Protein AF-A0A7C3T8P0-F1 (afdb_monomer_lite)

Structure (mmCIF, N/CA/C/O backbone):
data_AF-A0A7C3T8P0-F1
#
_entry.id   AF-A0A7C3T8P0-F1
#
loop_
_atom_site.group_PDB
_atom_site.id
_atom_site.type_symbol
_atom_site.label_atom_id
_atom_site.label_alt_id
_atom_site.label_comp_id
_atom_site.label_asym_id
_atom_site.label_entity_id
_atom_site.label_seq_id
_atom_site.pdbx_PDB_ins_code
_atom_site.Cartn_x
_atom_site.Cartn_y
_atom_site.Cartn_z
_atom_site.occupancy
_atom_site.B_iso_or_equiv
_atom_site.auth_seq_id
_atom_site.auth_comp_id
_atom_site.auth_asym_id
_atom_site.auth_atom_id
_atom_site.pdbx_PDB_model_num
ATOM 1 N N . MET A 1 1 ? -43.878 28.286 -68.325 1.00 42.91 1 MET A N 1
ATOM 2 C CA . MET A 1 1 ? -43.376 27.877 -69.653 1.00 42.91 1 MET A CA 1
ATOM 3 C C . MET A 1 1 ? -42.349 26.765 -69.465 1.00 42.91 1 MET A C 1
ATOM 5 O O . MET A 1 1 ? -41.323 27.016 -68.855 1.00 42.91 1 MET A O 1
ATOM 9 N N . MET A 1 2 ? -42.647 25.550 -69.933 1.00 40.50 2 MET A N 1
ATOM 10 C CA . MET A 1 2 ? -41.646 24.615 -70.500 1.00 40.50 2 MET A CA 1
ATOM 11 C C . MET A 1 2 ? -41.460 24.995 -71.999 1.00 40.50 2 MET A C 1
ATOM 13 O O . MET A 1 2 ? -42.307 25.780 -72.447 1.00 40.50 2 MET A O 1
ATOM 17 N N . PRO A 1 3 ? -40.458 24.528 -72.798 1.00 56.09 3 PRO A N 1
ATOM 18 C CA . PRO A 1 3 ? -39.665 23.270 -72.756 1.00 56.09 3 PRO A CA 1
ATOM 19 C C . PRO A 1 3 ? -38.124 23.503 -72.921 1.00 56.09 3 PRO A C 1
ATOM 21 O O . PRO A 1 3 ? -37.700 24.639 -72.752 1.00 56.09 3 PRO A O 1
ATOM 24 N N . ASN A 1 4 ? -37.189 22.571 -73.213 1.00 38.38 4 ASN A N 1
ATOM 25 C CA . ASN A 1 4 ? -37.123 21.093 -73.375 1.00 38.38 4 ASN A CA 1
ATOM 26 C C . ASN A 1 4 ? -35.695 20.618 -72.938 1.00 38.38 4 ASN A C 1
ATOM 28 O O . ASN A 1 4 ? -34.748 21.382 -73.071 1.00 38.38 4 ASN A O 1
ATOM 32 N N . VAL A 1 5 ? -35.496 19.472 -72.269 1.00 42.44 5 VAL A N 1
ATOM 33 C CA . VAL A 1 5 ? -35.116 18.128 -72.803 1.00 42.44 5 VAL A CA 1
ATOM 34 C C . VAL A 1 5 ? -33.792 18.041 -73.587 1.00 42.44 5 VAL A C 1
ATOM 36 O O . VAL A 1 5 ? -33.719 18.540 -74.699 1.00 42.44 5 VAL A O 1
ATOM 39 N N . PHE A 1 6 ? -32.811 17.293 -73.055 1.00 35.25 6 PHE A N 1
ATOM 40 C CA . PHE A 1 6 ? -32.241 16.020 -73.573 1.00 35.25 6 PHE A CA 1
ATOM 41 C C . PHE A 1 6 ? -31.087 15.571 -72.633 1.00 35.25 6 PHE A C 1
ATOM 43 O O . PHE A 1 6 ? -30.446 16.428 -72.042 1.00 35.25 6 PHE A O 1
ATOM 50 N N . ARG A 1 7 ? -30.614 14.321 -72.533 1.00 38.28 7 ARG A N 1
ATOM 51 C CA . ARG A 1 7 ? -31.124 12.943 -72.311 1.00 38.28 7 ARG A CA 1
ATOM 52 C C . ARG A 1 7 ? -29.863 12.044 -72.391 1.00 38.28 7 ARG A C 1
ATOM 54 O O . ARG A 1 7 ? -28.961 12.380 -73.147 1.00 38.28 7 ARG A O 1
ATOM 61 N N . HIS A 1 8 ? -29.863 10.878 -71.735 1.00 35.16 8 HIS A N 1
ATOM 62 C CA . HIS A 1 8 ? -28.798 9.843 -71.757 1.00 35.16 8 HIS A CA 1
ATOM 63 C C . HIS A 1 8 ? -27.498 10.173 -70.974 1.00 35.16 8 HIS A C 1
ATOM 65 O O . HIS A 1 8 ? -27.067 11.314 -70.938 1.00 35.16 8 HIS A O 1
ATOM 71 N N . GLY A 1 9 ? -26.842 9.207 -70.314 1.00 31.55 9 GLY A N 1
ATOM 72 C CA . GLY A 1 9 ? -27.215 7.795 -70.141 1.00 31.55 9 GLY A CA 1
ATOM 73 C C . GLY A 1 9 ? -26.246 6.992 -69.253 1.00 31.55 9 GLY A C 1
ATOM 74 O O . GLY A 1 9 ? -25.172 7.465 -68.916 1.00 31.55 9 GLY A O 1
ATOM 75 N N . ALA A 1 10 ? -26.698 5.789 -68.878 1.00 38.12 10 ALA A N 1
ATOM 76 C CA . ALA A 1 10 ? -26.020 4.657 -68.222 1.00 38.12 10 ALA A CA 1
ATOM 77 C C . ALA A 1 10 ? -24.512 4.743 -67.869 1.00 38.12 10 ALA A C 1
ATOM 79 O O . ALA A 1 10 ? -23.664 4.924 -68.735 1.00 38.12 10 ALA A O 1
ATOM 80 N N . GLY A 1 11 ? -24.181 4.412 -66.612 1.00 31.78 11 GLY A N 1
ATOM 81 C CA . GLY A 1 11 ? -22.794 4.265 -66.146 1.00 31.78 11 GLY A CA 1
ATOM 82 C C . GLY A 1 11 ? -22.671 3.746 -64.709 1.00 31.78 11 GLY A C 1
ATOM 83 O O . GLY A 1 11 ? -21.997 4.357 -63.888 1.00 31.78 11 GLY A O 1
ATOM 84 N N . GLY A 1 12 ? -23.365 2.655 -64.366 1.00 36.06 12 GLY A N 1
ATOM 85 C CA . GLY A 1 12 ? -23.338 2.083 -63.014 1.00 36.06 12 GLY A CA 1
ATOM 86 C C . GLY A 1 12 ? -22.014 1.386 -62.686 1.00 36.06 12 GLY A C 1
ATOM 87 O O . GLY A 1 12 ? -21.919 0.167 -62.817 1.00 36.06 12 GLY A O 1
ATOM 88 N N . LEU A 1 13 ? -21.010 2.138 -62.231 1.00 34.56 13 LEU A N 1
ATOM 89 C CA . LEU A 1 13 ? -19.738 1.582 -61.772 1.00 34.56 13 LEU A CA 1
ATOM 90 C C . LEU A 1 13 ? -19.867 1.096 -60.318 1.00 34.56 13 LEU A C 1
ATOM 92 O O . LEU A 1 13 ? -19.746 1.870 -59.370 1.00 34.56 13 LEU A O 1
ATOM 96 N N . ARG A 1 14 ? -20.121 -0.205 -60.131 1.00 36.19 14 ARG A N 1
ATOM 97 C CA . ARG A 1 14 ? -20.018 -0.839 -58.810 1.00 36.19 14 ARG A CA 1
ATOM 98 C C . ARG A 1 14 ? -18.547 -0.882 -58.396 1.00 36.19 14 ARG A C 1
ATOM 100 O O . ARG A 1 14 ? -17.804 -1.731 -58.878 1.00 36.19 14 ARG A O 1
ATOM 107 N N . ILE A 1 15 ? -18.149 0.002 -57.484 1.00 36.56 15 ILE A N 1
ATOM 108 C CA . ILE A 1 15 ? -16.854 -0.086 -56.802 1.00 36.56 15 ILE A CA 1
ATOM 109 C C . ILE A 1 15 ? -16.908 -1.307 -55.877 1.00 36.56 15 ILE A C 1
ATOM 111 O O . ILE A 1 15 ? -17.385 -1.232 -54.746 1.00 36.56 15 ILE A O 1
ATOM 115 N N . GLN A 1 16 ? -16.446 -2.456 -56.371 1.00 35.53 16 GLN A N 1
ATOM 116 C CA . GLN A 1 16 ? -16.051 -3.552 -55.497 1.00 35.53 16 GLN A CA 1
ATOM 117 C C . GLN A 1 16 ? -14.720 -3.162 -54.861 1.00 35.53 16 GLN A C 1
ATOM 119 O O . GLN A 1 16 ? -13.686 -3.148 -55.528 1.00 35.53 16 GLN A O 1
ATOM 124 N N . ILE A 1 17 ? -14.758 -2.825 -53.572 1.00 39.44 17 ILE A N 1
ATOM 125 C CA . ILE A 1 17 ? -13.549 -2.669 -52.768 1.00 39.44 17 ILE A CA 1
ATOM 126 C C . ILE A 1 17 ? -12.929 -4.061 -52.637 1.00 39.44 17 ILE A C 1
ATOM 128 O O . ILE A 1 17 ? -13.362 -4.882 -51.829 1.00 39.44 17 ILE A O 1
ATOM 132 N N . LEU A 1 18 ? -11.924 -4.327 -53.468 1.00 35.44 18 LEU A N 1
ATOM 133 C CA . LEU A 1 18 ? -10.993 -5.428 -53.273 1.00 35.44 18 LEU A CA 1
ATOM 134 C C . LEU A 1 18 ? -10.185 -5.120 -52.011 1.00 35.44 18 LEU A C 1
ATOM 136 O O . LEU A 1 18 ? -9.174 -4.422 -52.059 1.00 35.44 18 LEU A O 1
ATOM 140 N N . ILE A 1 19 ? -10.651 -5.639 -50.874 1.00 39.38 19 ILE A N 1
ATOM 141 C CA . ILE A 1 19 ? -9.812 -5.776 -49.687 1.00 39.38 19 ILE A CA 1
ATOM 142 C C . ILE A 1 19 ? -8.732 -6.790 -50.064 1.00 39.38 19 ILE A C 1
ATOM 144 O O . ILE A 1 19 ? -8.952 -8.001 -50.004 1.00 39.38 19 ILE A O 1
ATOM 148 N N . LEU A 1 20 ? -7.570 -6.294 -50.498 1.00 39.75 20 LEU A N 1
ATOM 149 C CA . LEU A 1 20 ? -6.358 -7.100 -50.526 1.00 39.75 20 LEU A CA 1
ATOM 150 C C . LEU A 1 20 ? -6.043 -7.450 -49.072 1.00 39.75 20 LEU A C 1
ATOM 152 O O . LEU A 1 20 ? -5.496 -6.636 -48.329 1.00 39.75 20 LEU A O 1
ATOM 156 N N . GLY A 1 21 ? -6.423 -8.659 -48.665 1.00 42.56 21 GLY A N 1
ATOM 157 C CA . GLY A 1 21 ? -5.963 -9.240 -47.416 1.00 42.56 21 GLY A CA 1
ATOM 158 C C . GLY A 1 21 ? -4.452 -9.399 -47.497 1.00 42.56 21 GLY A C 1
ATOM 159 O O . GLY A 1 21 ? -3.963 -10.350 -48.106 1.00 42.56 21 GLY A O 1
ATOM 160 N N . LEU A 1 22 ? -3.720 -8.451 -46.911 1.00 42.09 22 LEU A N 1
ATOM 161 C CA . LEU A 1 22 ? -2.283 -8.561 -46.731 1.00 42.09 22 LEU A CA 1
ATOM 162 C C . LEU A 1 22 ? -2.042 -9.657 -45.687 1.00 42.09 22 LEU A C 1
ATOM 164 O O . LEU A 1 22 ? -1.985 -9.394 -44.488 1.00 42.09 22 LEU A O 1
ATOM 168 N N . LEU A 1 23 ? -1.953 -10.904 -46.153 1.00 42.06 23 LEU A N 1
ATOM 169 C CA . LEU A 1 23 ? -1.468 -12.030 -45.365 1.00 42.06 23 LEU A CA 1
ATOM 170 C C . LEU A 1 23 ? -0.005 -11.749 -45.014 1.00 42.06 23 LEU A C 1
ATOM 172 O O . LEU A 1 23 ? 0.908 -12.093 -45.765 1.00 42.06 23 LEU A O 1
ATOM 176 N N . VAL A 1 24 ? 0.202 -11.075 -43.881 1.00 51.94 24 VAL A N 1
ATOM 177 C CA . VAL A 1 24 ? 1.520 -10.903 -43.278 1.00 51.94 24 VAL A CA 1
ATOM 178 C C . VAL A 1 24 ? 2.013 -12.295 -42.917 1.00 51.94 24 VAL A C 1
ATOM 180 O O . VAL A 1 24 ? 1.546 -12.918 -41.965 1.00 51.94 24 VAL A O 1
ATOM 183 N N . PHE A 1 25 ? 2.931 -12.797 -43.735 1.00 50.34 25 PHE A N 1
ATOM 184 C CA . PHE A 1 25 ? 3.570 -14.090 -43.556 1.00 50.34 25 PHE A CA 1
ATOM 185 C C . PHE A 1 25 ? 4.553 -13.969 -42.385 1.00 50.34 25 PHE A C 1
ATOM 187 O O . PHE A 1 25 ? 5.746 -13.748 -42.583 1.00 50.34 25 PHE A O 1
ATOM 194 N N . CYS A 1 26 ? 4.032 -14.019 -41.156 1.00 45.81 26 CYS A N 1
ATOM 195 C CA . CYS A 1 26 ? 4.858 -13.965 -39.958 1.00 45.81 26 CYS A CA 1
ATOM 196 C C . CYS A 1 26 ? 5.773 -15.203 -39.947 1.00 45.81 26 CYS A C 1
ATOM 198 O O . CYS A 1 26 ? 5.254 -16.325 -39.991 1.00 45.81 26 CYS A O 1
ATOM 200 N N . PRO A 1 27 ? 7.110 -15.045 -39.936 1.00 54.28 27 PRO A N 1
ATOM 201 C CA . PRO A 1 27 ? 8.013 -16.180 -39.847 1.00 54.28 27 PRO A CA 1
ATOM 202 C C . PRO A 1 27 ? 7.731 -16.972 -38.561 1.00 54.28 27 PRO A C 1
ATOM 204 O O . PRO A 1 27 ? 7.632 -16.357 -37.494 1.00 54.28 27 PRO A O 1
ATOM 207 N N . PRO A 1 28 ? 7.634 -18.314 -38.614 1.00 47.28 28 PRO A N 1
ATOM 208 C CA . PRO A 1 28 ? 7.574 -19.122 -37.403 1.00 47.28 28 PRO A CA 1
ATOM 209 C C . PRO A 1 28 ? 8.880 -18.921 -36.620 1.00 47.28 28 PRO A C 1
ATOM 211 O O . PRO A 1 28 ? 9.930 -19.415 -37.023 1.00 47.28 28 PRO A O 1
ATOM 214 N N . GLY A 1 29 ? 8.813 -18.134 -35.543 1.00 55.22 29 GLY A N 1
ATOM 215 C CA . GLY A 1 29 ? 9.978 -17.702 -34.763 1.00 55.22 29 GLY A CA 1
ATOM 216 C C . GLY A 1 29 ? 9.926 -16.256 -34.253 1.00 55.22 29 GLY A C 1
ATOM 217 O O . GLY A 1 29 ? 10.681 -15.932 -33.345 1.00 55.22 29 GLY A O 1
ATOM 218 N N . LEU A 1 30 ? 9.037 -15.393 -34.768 1.00 50.41 30 LEU A N 1
ATOM 219 C CA . LEU A 1 30 ? 8.790 -14.073 -34.166 1.00 50.41 30 LEU A CA 1
ATOM 220 C C . LEU A 1 30 ? 7.723 -14.157 -33.066 1.00 50.41 30 LEU A C 1
ATOM 222 O O . LEU A 1 30 ? 6.539 -13.916 -33.305 1.00 50.41 30 LEU A O 1
ATOM 226 N N . THR A 1 31 ? 8.151 -14.478 -31.846 1.00 56.59 31 THR A N 1
ATOM 227 C CA . THR A 1 31 ? 7.392 -14.146 -30.635 1.00 56.59 31 THR A CA 1
ATOM 228 C C . THR A 1 31 ? 7.625 -12.674 -30.312 1.00 56.59 31 THR A C 1
ATOM 230 O O . THR A 1 31 ? 8.725 -12.297 -29.914 1.00 56.59 31 THR A O 1
ATOM 233 N N . PHE A 1 32 ? 6.606 -11.836 -30.490 1.00 60.19 32 PHE A N 1
ATOM 234 C CA . PHE A 1 32 ? 6.618 -10.498 -29.902 1.00 60.19 32 PHE A CA 1
ATOM 235 C C . PHE A 1 32 ? 6.460 -10.639 -28.386 1.00 60.19 32 PHE A C 1
ATOM 237 O O . PHE A 1 32 ? 5.616 -11.423 -27.947 1.00 60.19 32 PHE A O 1
ATOM 244 N N . ALA A 1 33 ? 7.246 -9.894 -27.606 1.00 64.88 33 ALA A N 1
ATOM 245 C CA . ALA A 1 33 ? 7.006 -9.772 -26.174 1.00 64.88 33 ALA A CA 1
ATOM 246 C C . ALA A 1 33 ? 5.587 -9.224 -25.972 1.00 64.88 33 ALA A C 1
ATOM 248 O O . ALA A 1 33 ? 5.230 -8.179 -26.523 1.00 64.88 33 ALA A O 1
ATOM 249 N N . THR A 1 34 ? 4.758 -9.966 -25.243 1.00 77.81 34 THR A N 1
ATOM 250 C CA . THR A 1 34 ? 3.425 -9.512 -24.853 1.00 77.81 34 THR A CA 1
ATOM 251 C C . THR A 1 34 ? 3.504 -8.968 -23.443 1.00 77.81 34 THR A C 1
ATOM 253 O O . THR A 1 34 ? 4.138 -9.574 -22.581 1.00 77.81 34 THR A O 1
ATOM 256 N N . VAL A 1 35 ? 2.826 -7.853 -23.204 1.00 85.62 35 VAL A N 1
ATOM 257 C CA . VAL A 1 35 ? 2.609 -7.356 -21.851 1.00 85.62 35 VAL A CA 1
ATOM 258 C C . VAL A 1 35 ? 1.439 -8.133 -21.242 1.00 85.62 35 VAL A C 1
ATOM 260 O O . VAL A 1 35 ? 0.385 -8.267 -21.866 1.00 85.62 35 VAL A O 1
ATOM 263 N N . GLU A 1 36 ? 1.648 -8.692 -20.055 1.00 90.62 36 GLU A N 1
ATOM 264 C CA . GLU A 1 36 ? 0.640 -9.374 -19.242 1.00 90.62 36 GLU A CA 1
ATOM 265 C C . GLU A 1 36 ? 0.443 -8.634 -17.920 1.00 90.62 36 GLU A C 1
ATOM 267 O O . GLU A 1 36 ? 1.413 -8.215 -17.289 1.00 90.62 36 GLU A O 1
ATOM 272 N N . SER A 1 37 ? -0.804 -8.565 -17.453 1.00 93.69 37 SER A N 1
ATOM 273 C CA . SER A 1 37 ? -1.133 -8.096 -16.105 1.00 93.69 37 SER A CA 1
ATOM 274 C C . SER A 1 37 ? -1.517 -9.284 -15.211 1.00 93.69 37 SER A C 1
ATOM 276 O O . SER A 1 37 ? -2.349 -10.113 -15.588 1.00 93.69 37 SER A O 1
ATOM 278 N N . PHE A 1 38 ? -0.962 -9.355 -14.000 1.00 93.88 38 PHE A N 1
ATOM 279 C CA . PHE A 1 38 ? -1.383 -10.289 -12.951 1.00 93.88 38 PHE A CA 1
ATOM 280 C C . PHE A 1 38 ? -1.999 -9.521 -11.781 1.00 93.88 38 PHE A C 1
ATOM 282 O O . PHE A 1 38 ? -1.359 -8.625 -11.238 1.00 93.88 38 PHE A O 1
ATOM 289 N N . PHE A 1 39 ? -3.204 -9.911 -11.359 1.00 96.88 39 PHE A N 1
ATOM 290 C CA . PHE A 1 39 ? -3.892 -9.365 -10.186 1.00 96.88 39 PHE A CA 1
ATOM 291 C C . PHE A 1 39 ? -3.940 -10.395 -9.055 1.00 96.88 39 PHE A C 1
ATOM 293 O O . PHE A 1 39 ? -4.044 -11.596 -9.311 1.00 96.88 39 PHE A O 1
ATOM 300 N N . ILE A 1 40 ? -3.891 -9.921 -7.808 1.00 94.62 40 ILE A N 1
ATOM 301 C CA . ILE A 1 40 ? -4.072 -10.770 -6.624 1.00 94.62 40 ILE A CA 1
ATOM 302 C C . ILE A 1 40 ? -5.461 -11.430 -6.612 1.00 94.62 40 ILE A C 1
ATOM 304 O O . ILE A 1 40 ? -6.422 -10.915 -7.188 1.00 94.62 40 ILE A O 1
ATOM 308 N N . GLU A 1 41 ? -5.575 -12.589 -5.957 1.00 88.81 41 GLU A N 1
ATOM 309 C CA . GLU A 1 41 ? -6.819 -13.358 -5.906 1.00 88.81 41 GLU A CA 1
ATOM 310 C C . GLU A 1 41 ? -8.022 -12.505 -5.454 1.00 88.81 41 GLU A C 1
ATOM 312 O O . GLU A 1 41 ? -7.963 -11.736 -4.491 1.00 88.81 41 GLU A O 1
ATOM 317 N N . GLY A 1 42 ? -9.132 -12.649 -6.183 1.00 91.94 42 GLY A N 1
ATOM 318 C CA . GLY A 1 42 ? -10.365 -11.897 -5.952 1.00 91.94 42 GLY A CA 1
ATOM 319 C C . GLY A 1 42 ? -10.380 -10.480 -6.534 1.00 91.94 42 GLY A C 1
ATOM 320 O O . GLY A 1 42 ? -11.413 -9.822 -6.423 1.00 91.94 42 GLY A O 1
ATOM 321 N N . VAL A 1 43 ? -9.298 -10.019 -7.173 1.00 97.00 43 VAL A N 1
ATOM 322 C CA . VAL A 1 43 ? -9.179 -8.664 -7.734 1.00 97.00 43 VAL A CA 1
ATOM 323 C C . VAL A 1 43 ? -9.015 -8.694 -9.255 1.00 97.00 43 VAL A C 1
ATOM 325 O O . VAL A 1 43 ? -8.442 -9.615 -9.831 1.00 97.00 43 VAL A O 1
ATOM 328 N N . ASN A 1 44 ? -9.566 -7.685 -9.925 1.00 95.88 44 ASN A N 1
ATOM 329 C CA . ASN A 1 44 ? -9.407 -7.414 -11.353 1.00 95.88 44 ASN A CA 1
ATOM 330 C C . ASN A 1 44 ? -9.599 -5.898 -11.606 1.00 95.88 44 ASN A C 1
ATOM 332 O O . ASN A 1 44 ? -10.010 -5.187 -10.684 1.00 95.88 44 ASN A O 1
ATOM 336 N N . PRO A 1 45 ? -9.368 -5.378 -12.829 1.00 94.88 45 PRO A N 1
ATOM 337 C CA . PRO A 1 45 ? -9.452 -3.939 -13.095 1.00 94.88 45 PRO A CA 1
ATOM 338 C C . PRO A 1 45 ? -10.775 -3.261 -12.702 1.00 94.88 45 PRO A C 1
ATOM 340 O O . PRO A 1 45 ? -10.780 -2.075 -12.389 1.00 94.88 45 PRO A O 1
ATOM 343 N N . SER A 1 46 ? -11.901 -3.986 -12.690 1.00 95.12 46 SER A N 1
ATOM 344 C CA . SER A 1 46 ? -13.224 -3.417 -12.397 1.00 95.12 46 SER A CA 1
ATOM 345 C C . SER A 1 46 ? -13.758 -3.704 -10.991 1.00 95.12 46 SER A C 1
ATOM 347 O O . SER A 1 46 ? -14.818 -3.182 -10.646 1.00 95.12 46 SER A O 1
ATOM 349 N N . SER A 1 47 ? -13.094 -4.540 -10.181 1.00 95.94 47 SER A N 1
ATOM 350 C CA . SER A 1 47 ? -13.629 -4.953 -8.873 1.00 95.94 47 SER A CA 1
ATOM 351 C C . SER A 1 47 ? -12.619 -5.668 -7.967 1.00 95.94 47 SER A C 1
ATOM 353 O O . SER A 1 47 ? -11.631 -6.235 -8.425 1.00 95.94 47 SER A O 1
ATOM 355 N N . GLY A 1 48 ? -12.927 -5.710 -6.666 1.00 95.38 48 GLY A N 1
ATOM 356 C CA . GLY A 1 48 ? -12.259 -6.565 -5.674 1.00 95.38 48 GLY A CA 1
ATOM 357 C C . GLY A 1 48 ? -11.182 -5.867 -4.844 1.00 95.38 48 GLY A C 1
ATOM 358 O O . GLY A 1 48 ? -10.965 -6.259 -3.694 1.00 95.38 48 GLY A O 1
ATOM 359 N N . TRP A 1 49 ? -10.586 -4.804 -5.386 1.00 98.12 49 TRP A N 1
ATOM 360 C CA . TRP A 1 49 ? -9.687 -3.885 -4.686 1.00 98.12 49 TRP A CA 1
ATOM 361 C C . TRP A 1 49 ? -10.410 -3.096 -3.572 1.00 98.12 49 TRP A C 1
ATOM 363 O O . TRP A 1 49 ? -11.631 -3.198 -3.392 1.00 98.12 49 TRP A O 1
ATOM 373 N N . ARG A 1 50 ? -9.640 -2.354 -2.772 1.00 98.00 50 ARG A N 1
ATOM 374 C CA . ARG A 1 50 ? -10.109 -1.401 -1.751 1.00 98.00 50 ARG A CA 1
ATOM 375 C C . ARG A 1 50 ? -9.395 -0.077 -1.933 1.00 98.00 50 ARG A C 1
ATOM 377 O O . ARG A 1 50 ? -8.230 -0.071 -2.322 1.00 98.00 50 ARG A O 1
ATOM 384 N N . ASP A 1 51 ? -10.099 1.009 -1.663 1.00 97.50 51 ASP A N 1
ATOM 385 C CA . ASP A 1 51 ? -9.583 2.348 -1.902 1.00 97.50 51 ASP A CA 1
ATOM 386 C C . ASP A 1 51 ? -10.143 3.356 -0.900 1.00 97.50 51 ASP A C 1
ATOM 388 O O . ASP A 1 51 ? -10.987 4.195 -1.224 1.00 97.50 51 ASP A O 1
ATOM 392 N N . VAL A 1 52 ? -9.705 3.217 0.351 1.00 96.38 52 VAL A N 1
ATOM 393 C CA . VAL A 1 52 ? -9.992 4.228 1.360 1.00 96.38 52 VAL A CA 1
ATOM 394 C C . VAL A 1 52 ? -9.187 5.493 1.086 1.00 96.38 52 VAL A C 1
ATOM 396 O O . VAL A 1 52 ? -7.967 5.460 0.916 1.00 96.38 52 VAL A O 1
ATOM 399 N N . ASN A 1 53 ? -9.908 6.605 1.053 1.00 95.38 53 ASN A N 1
ATOM 400 C CA . ASN A 1 53 ? -9.389 7.926 0.744 1.00 95.38 53 ASN A CA 1
ATOM 401 C C . ASN A 1 53 ? -9.241 8.772 2.017 1.00 95.38 53 ASN A C 1
ATOM 403 O O . ASN A 1 53 ? -10.029 8.631 2.955 1.00 95.38 53 ASN A O 1
ATOM 407 N N . LYS A 1 54 ? -8.243 9.662 2.019 1.00 94.12 54 LYS A N 1
ATOM 408 C CA . LYS A 1 54 ? -8.122 10.768 2.979 1.00 94.12 54 LYS A CA 1
ATOM 409 C C . LYS A 1 54 ? -9.282 11.747 2.824 1.00 94.12 54 LYS A C 1
ATOM 411 O O . LYS A 1 54 ? -9.985 11.757 1.808 1.00 94.12 54 LYS A O 1
ATOM 416 N N . SER A 1 55 ? -9.482 12.585 3.831 1.00 87.12 55 SER A N 1
ATOM 417 C CA . SER A 1 55 ? -10.495 13.626 3.790 1.00 87.12 55 SER A CA 1
ATOM 418 C C . SER A 1 55 ? -10.038 14.840 2.963 1.00 87.12 55 SER A C 1
ATOM 420 O O . SER A 1 55 ? -8.854 15.099 2.776 1.00 87.12 55 SER A O 1
ATOM 422 N N . ASP A 1 56 ? -11.000 15.616 2.459 1.00 74.00 56 ASP A N 1
ATOM 423 C CA . ASP A 1 56 ? -10.748 16.909 1.798 1.00 74.00 56 ASP A CA 1
ATOM 424 C C . ASP A 1 56 ? -10.833 18.105 2.771 1.00 74.00 56 ASP A C 1
ATOM 426 O O . ASP A 1 56 ? -10.689 19.257 2.353 1.00 74.00 56 ASP A O 1
ATOM 430 N N . THR A 1 57 ? -11.193 17.866 4.037 1.00 72.31 57 THR A N 1
ATOM 431 C CA . THR A 1 57 ? -11.770 18.900 4.922 1.00 72.31 57 THR A CA 1
ATOM 432 C C . THR A 1 57 ? -11.289 18.871 6.369 1.00 72.31 57 THR A C 1
ATOM 434 O O . THR A 1 57 ? -11.708 19.733 7.141 1.00 72.31 57 THR A O 1
ATOM 437 N N . ASP A 1 58 ? -10.483 17.883 6.733 1.00 75.75 58 ASP A N 1
ATOM 438 C CA . ASP A 1 58 ? -9.999 17.608 8.083 1.00 75.75 58 ASP A CA 1
ATOM 439 C C . ASP A 1 58 ? -8.495 17.321 7.992 1.00 75.75 58 ASP A C 1
ATOM 441 O O . ASP A 1 58 ? -8.092 16.507 7.161 1.00 75.75 58 ASP A O 1
ATOM 445 N N . ASP A 1 59 ? -7.677 18.016 8.784 1.00 81.00 59 ASP A N 1
ATOM 446 C CA . ASP A 1 59 ? -6.216 17.866 8.801 1.00 81.00 59 ASP A CA 1
ATOM 447 C C . ASP A 1 59 ? -5.740 16.652 9.627 1.00 81.00 59 ASP A C 1
ATOM 449 O O . ASP A 1 59 ? -4.563 16.303 9.595 1.00 81.00 59 ASP A O 1
ATOM 453 N N . ASP A 1 60 ? -6.666 15.927 10.268 1.00 83.38 60 ASP A N 1
ATOM 454 C CA . ASP A 1 60 ? -6.417 14.686 11.021 1.00 83.38 60 ASP A CA 1
ATOM 455 C C . ASP A 1 60 ? -5.971 13.470 10.152 1.00 83.38 60 ASP A C 1
ATOM 457 O O . ASP A 1 60 ? -5.763 12.379 10.693 1.00 83.38 60 ASP A O 1
ATOM 461 N N . ASP A 1 61 ? -5.845 13.588 8.816 1.00 86.56 61 ASP A N 1
ATOM 462 C CA . ASP A 1 61 ? -5.360 12.490 7.949 1.00 86.56 61 ASP A CA 1
ATOM 463 C C . ASP A 1 61 ? -4.369 12.835 6.812 1.00 86.56 61 ASP A C 1
ATOM 465 O O . ASP A 1 61 ? -3.997 11.939 6.039 1.00 86.56 61 ASP A O 1
ATOM 469 N N . ASP A 1 62 ? -3.856 14.070 6.757 1.00 90.88 62 ASP A N 1
ATOM 470 C CA . ASP A 1 62 ? -2.954 14.593 5.710 1.00 90.88 62 ASP A CA 1
ATOM 471 C C . ASP A 1 62 ? -1.708 13.714 5.443 1.00 90.88 62 ASP A C 1
ATOM 473 O O . ASP A 1 62 ? -1.248 13.594 4.301 1.00 90.88 62 ASP A O 1
ATOM 477 N N . LEU A 1 63 ? -1.163 13.046 6.461 1.00 94.56 63 LEU A N 1
ATOM 478 C CA . LEU A 1 63 ? 0.048 12.218 6.422 1.00 94.56 63 LEU A CA 1
ATOM 479 C C . LEU A 1 63 ? -0.225 10.713 6.631 1.00 94.56 63 LEU A C 1
ATOM 481 O O . LEU A 1 63 ? 0.706 9.899 6.584 1.00 94.56 63 LEU A O 1
ATOM 485 N N . LEU A 1 64 ? -1.489 10.300 6.781 1.00 97.00 64 LEU A N 1
ATOM 486 C CA . LEU A 1 64 ? -1.893 8.921 7.101 1.00 97.00 64 LEU A CA 1
ATOM 487 C C . LEU A 1 64 ? -2.033 7.959 5.899 1.00 97.00 64 LEU A C 1
ATOM 489 O O . LEU A 1 64 ? -2.662 6.904 6.016 1.00 97.00 64 LEU A O 1
ATOM 493 N N . CYS A 1 65 ? -1.397 8.230 4.754 1.00 97.50 65 CYS A N 1
ATOM 494 C CA . CYS A 1 65 ? -1.459 7.343 3.573 1.00 97.50 65 CYS A CA 1
ATOM 495 C C . CYS A 1 65 ? -0.997 5.900 3.861 1.00 97.50 65 CYS A C 1
ATOM 497 O O . CYS A 1 65 ? -1.540 4.929 3.331 1.00 97.50 65 CYS A O 1
ATOM 499 N N . TRP A 1 66 ? -0.043 5.732 4.779 1.00 98.19 66 TRP A N 1
ATOM 500 C CA . TRP A 1 66 ? 0.415 4.428 5.264 1.00 98.19 66 TRP A CA 1
ATOM 501 C C . TRP A 1 66 ? -0.679 3.649 6.013 1.00 98.19 66 TRP A C 1
ATOM 503 O O . TRP A 1 66 ? -0.737 2.423 5.906 1.00 98.19 66 TRP A O 1
ATOM 513 N N . ALA A 1 67 ? -1.559 4.341 6.743 1.00 98.38 67 ALA A N 1
ATOM 514 C CA . ALA A 1 67 ? -2.680 3.748 7.465 1.00 98.38 67 ALA A CA 1
ATOM 515 C C . ALA A 1 67 ? -3.883 3.488 6.542 1.00 98.38 67 ALA A C 1
ATOM 517 O O . ALA A 1 67 ? -4.577 2.481 6.710 1.00 98.38 67 ALA A O 1
ATOM 518 N N . ALA A 1 68 ? -4.088 4.325 5.522 1.00 98.44 68 ALA A N 1
ATOM 519 C CA . ALA A 1 68 ? -5.048 4.075 4.448 1.00 98.44 68 ALA A CA 1
ATOM 520 C C . ALA A 1 68 ? -4.677 2.801 3.665 1.00 98.44 68 ALA A C 1
ATOM 522 O O . ALA A 1 68 ? -5.467 1.855 3.586 1.00 98.44 68 ALA A O 1
ATOM 523 N N . ALA A 1 69 ? -3.424 2.704 3.204 1.00 98.75 69 ALA A N 1
ATOM 524 C CA . ALA A 1 69 ? -2.916 1.510 2.532 1.00 98.75 69 ALA A CA 1
ATOM 525 C C . ALA A 1 69 ? -2.967 0.262 3.432 1.00 98.75 69 ALA A C 1
ATOM 527 O O . ALA A 1 69 ? -3.338 -0.829 2.987 1.00 98.75 69 ALA A O 1
ATOM 528 N N . ALA A 1 70 ? -2.677 0.416 4.729 1.00 98.81 70 ALA A N 1
ATOM 529 C CA . ALA A 1 70 ? -2.837 -0.668 5.689 1.00 98.81 70 ALA A CA 1
ATOM 530 C C . ALA A 1 70 ? -4.299 -1.137 5.809 1.00 98.81 70 ALA A C 1
ATOM 532 O O . ALA A 1 70 ? -4.546 -2.345 5.810 1.00 98.81 70 ALA A O 1
ATOM 533 N N . SER A 1 71 ? -5.255 -0.207 5.871 1.00 98.81 71 SER A N 1
ATOM 534 C CA . SER A 1 71 ? -6.696 -0.471 6.005 1.00 98.81 71 SER A CA 1
ATOM 535 C C . SER A 1 71 ? -7.281 -1.190 4.790 1.00 98.81 71 SER A C 1
ATOM 537 O O . SER A 1 71 ? -8.056 -2.135 4.948 1.00 98.81 71 SER A O 1
ATOM 539 N N . ASN A 1 72 ? -6.848 -0.816 3.583 1.00 98.75 72 ASN A N 1
ATOM 540 C CA . ASN A 1 72 ? -7.203 -1.507 2.344 1.00 98.75 72 ASN A CA 1
ATOM 541 C C . ASN A 1 72 ? -6.841 -3.003 2.394 1.00 98.75 72 ASN A C 1
ATOM 543 O O . ASN A 1 72 ? -7.666 -3.861 2.061 1.00 98.75 72 ASN A O 1
ATOM 547 N N . ILE A 1 73 ? -5.626 -3.322 2.855 1.00 98.69 73 ILE A N 1
ATOM 548 C CA . ILE A 1 73 ? -5.144 -4.703 2.990 1.00 98.69 73 ILE A CA 1
ATOM 549 C C . ILE A 1 73 ? -5.778 -5.434 4.184 1.00 98.69 73 ILE A C 1
ATOM 551 O O . ILE A 1 73 ? -6.033 -6.633 4.083 1.00 98.69 73 ILE A O 1
ATOM 555 N N . LEU A 1 74 ? -6.096 -4.748 5.287 1.00 98.56 74 LEU A N 1
ATOM 556 C CA . LEU A 1 74 ? -6.831 -5.345 6.410 1.00 98.56 74 LEU A CA 1
ATOM 557 C C . LEU A 1 74 ? -8.255 -5.763 5.999 1.00 98.56 74 LEU A C 1
ATOM 559 O O . LEU A 1 74 ? -8.686 -6.866 6.338 1.00 98.56 74 LEU A O 1
ATOM 563 N N . ASP A 1 75 ? -8.970 -4.932 5.236 1.00 98.06 75 ASP A N 1
ATOM 564 C CA . ASP A 1 75 ? -10.305 -5.257 4.720 1.00 98.06 75 ASP A CA 1
ATOM 565 C C . ASP A 1 75 ? -10.249 -6.392 3.687 1.00 98.06 75 ASP A C 1
ATOM 567 O O . ASP A 1 75 ? -10.902 -7.423 3.890 1.00 98.06 75 ASP A O 1
ATOM 571 N N . TRP A 1 76 ? -9.458 -6.240 2.614 1.00 97.69 76 TRP A N 1
ATOM 572 C CA . TRP A 1 76 ? -9.283 -7.292 1.600 1.00 97.69 76 TRP A CA 1
ATOM 573 C C . TRP A 1 76 ? -8.841 -8.612 2.246 1.00 97.69 76 TRP A C 1
ATOM 575 O O . TRP A 1 76 ? -9.395 -9.672 1.959 1.00 97.69 76 TRP A O 1
ATOM 585 N N . GLY A 1 77 ? -7.907 -8.523 3.193 1.00 95.88 77 GLY A N 1
ATOM 586 C CA . GLY A 1 77 ? -7.368 -9.640 3.947 1.00 95.88 77 GLY A CA 1
ATOM 587 C C . GLY A 1 77 ? -8.276 -10.170 5.057 1.00 95.88 77 GLY A C 1
ATOM 588 O O . GLY A 1 77 ? -7.823 -11.013 5.819 1.00 95.88 77 GLY A O 1
ATOM 589 N N . ASN A 1 78 ? -9.529 -9.724 5.187 1.00 95.00 78 ASN A N 1
ATOM 590 C CA . ASN A 1 78 ? -10.490 -10.234 6.174 1.00 95.00 78 ASN A CA 1
ATOM 591 C C . ASN A 1 78 ? -10.050 -10.090 7.658 1.00 95.00 78 ASN A C 1
ATOM 593 O O . ASN A 1 78 ? -10.560 -10.780 8.540 1.00 95.00 78 ASN A O 1
ATOM 597 N N . TRP A 1 79 ? -9.176 -9.131 7.981 1.00 96.19 79 TRP A N 1
ATOM 598 C CA . TRP A 1 79 ? -8.783 -8.757 9.355 1.00 96.19 79 TRP A CA 1
ATOM 599 C C . TRP A 1 79 ? -9.847 -7.901 10.073 1.00 96.19 79 TRP A C 1
ATOM 601 O O . TRP A 1 79 ? -9.548 -7.036 10.900 1.00 96.19 79 TRP A O 1
ATOM 611 N N . ARG A 1 80 ? -11.116 -8.133 9.735 1.00 95.12 80 ARG A N 1
ATOM 612 C CA . ARG A 1 80 ? -12.289 -7.395 10.209 1.00 95.12 80 ARG A CA 1
ATOM 613 C C . ARG A 1 80 ? -12.662 -7.795 11.635 1.00 95.12 80 ARG A C 1
ATOM 615 O O . ARG A 1 80 ? -12.446 -8.927 12.062 1.00 95.12 80 ARG A O 1
ATOM 622 N N . THR A 1 81 ? -13.290 -6.877 12.360 1.00 93.44 81 THR A N 1
ATOM 623 C CA . THR A 1 81 ? -13.776 -7.085 13.733 1.00 93.44 81 THR A CA 1
ATOM 624 C C . THR A 1 81 ? -15.281 -6.839 13.803 1.00 93.44 81 THR A C 1
ATOM 626 O O . THR A 1 81 ? -15.874 -6.308 12.868 1.00 93.44 81 THR A O 1
ATOM 629 N N . GLY A 1 82 ? -15.928 -7.168 14.925 1.00 88.25 82 GLY A N 1
ATOM 630 C CA . GLY A 1 82 ? -17.354 -6.867 15.116 1.00 88.25 82 GLY A CA 1
ATOM 631 C C . GLY A 1 82 ? -17.723 -5.386 14.917 1.00 88.25 82 GLY A C 1
ATOM 632 O O . GLY A 1 82 ? -18.848 -5.108 14.514 1.00 88.25 82 GLY A O 1
ATOM 633 N N . SER A 1 83 ? -16.778 -4.464 15.143 1.00 92.25 83 SER A N 1
ATOM 634 C CA . SER A 1 83 ? -16.975 -3.013 15.002 1.00 92.25 83 SER A CA 1
ATOM 635 C C . SER A 1 83 ? -16.430 -2.431 13.692 1.00 92.25 83 SER A C 1
ATOM 637 O O . SER A 1 83 ? -16.906 -1.386 13.263 1.00 92.25 83 SER A O 1
ATOM 639 N N . TYR A 1 84 ? -15.450 -3.088 13.060 1.00 95.38 84 TYR A N 1
ATOM 640 C CA . TYR A 1 84 ? -14.716 -2.563 11.903 1.00 95.38 84 TYR A CA 1
ATOM 641 C C . TYR A 1 84 ? -14.763 -3.570 10.748 1.00 95.38 84 TYR A C 1
ATOM 643 O O . TYR A 1 84 ? -14.118 -4.620 10.790 1.00 95.38 84 TYR A O 1
ATOM 651 N N . GLN A 1 85 ? -15.588 -3.273 9.743 1.00 95.12 85 GLN A N 1
ATOM 652 C CA . GLN A 1 85 ? -16.028 -4.207 8.693 1.00 95.12 85 GLN A CA 1
ATOM 653 C C . GLN A 1 85 ? -15.645 -3.776 7.267 1.00 95.12 85 GLN A C 1
ATOM 655 O O . GLN A 1 85 ? -15.824 -4.559 6.335 1.00 95.12 85 GLN A O 1
ATOM 660 N N . THR A 1 86 ? -15.126 -2.559 7.098 1.00 97.62 86 THR A N 1
ATOM 661 C CA . THR A 1 86 ? -14.679 -1.969 5.822 1.00 97.62 86 THR A CA 1
ATOM 662 C C . THR A 1 86 ? -13.352 -1.233 5.998 1.00 97.62 86 THR A C 1
ATOM 664 O O . THR A 1 86 ? -13.034 -0.827 7.121 1.00 97.62 86 THR A O 1
ATOM 667 N N . ALA A 1 87 ? -12.624 -1.010 4.901 1.00 98.06 87 ALA A N 1
ATOM 668 C CA . ALA A 1 87 ? -11.403 -0.205 4.875 1.00 98.06 87 ALA A CA 1
ATOM 669 C C . ALA A 1 87 ? -11.623 1.185 5.504 1.00 98.06 87 ALA A C 1
ATOM 671 O O . ALA A 1 87 ? -10.898 1.530 6.430 1.00 98.06 87 ALA A O 1
ATOM 672 N N . GLU A 1 88 ? -12.689 1.910 5.138 1.00 96.88 88 GLU A N 1
ATOM 673 C CA . GLU A 1 88 ? -13.098 3.173 5.782 1.00 96.88 88 GLU A CA 1
ATOM 674 C C . GLU A 1 88 ? -13.209 3.047 7.302 1.00 96.88 88 GLU A C 1
ATOM 676 O O . GLU A 1 88 ? -12.615 3.830 8.031 1.00 96.88 88 GLU A O 1
ATOM 681 N N . SER A 1 89 ? -13.929 2.042 7.813 1.00 97.56 89 SER A N 1
ATOM 682 C CA . SER A 1 89 ? -14.112 1.901 9.265 1.00 97.56 89 SER A CA 1
ATOM 683 C C . SER A 1 89 ? -12.803 1.601 10.007 1.00 97.56 89 SER A C 1
ATOM 685 O O . SER A 1 89 ? -12.665 1.954 11.176 1.00 97.56 89 SER A O 1
ATOM 687 N N . MET A 1 90 ? -11.844 0.953 9.339 1.00 98.50 90 MET A N 1
ATOM 688 C CA . MET A 1 90 ? -10.504 0.708 9.874 1.00 98.50 90 MET A CA 1
ATOM 689 C C . MET A 1 90 ? -9.655 1.979 9.816 1.00 98.50 90 MET A C 1
ATOM 691 O O . MET A 1 90 ? -8.981 2.293 10.791 1.00 98.50 90 MET A O 1
ATOM 695 N N . PHE A 1 91 ? -9.743 2.745 8.728 1.00 97.94 91 PHE A N 1
ATOM 696 C CA . PHE A 1 91 ? -9.013 3.997 8.555 1.00 97.94 91 PHE A CA 1
ATOM 697 C C . PHE A 1 91 ? -9.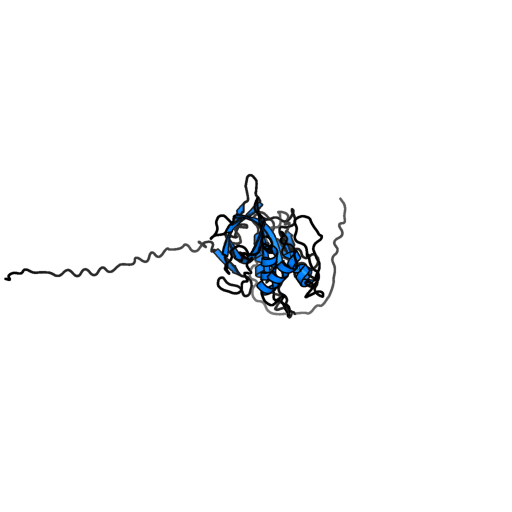470 5.078 9.532 1.00 97.94 91 PHE A C 1
ATOM 699 O O . PHE A 1 91 ? -8.637 5.657 10.217 1.00 97.94 91 PHE A O 1
ATOM 706 N N . GLU A 1 92 ? -10.778 5.246 9.725 1.00 96.31 92 GLU A N 1
ATOM 707 C CA . GLU A 1 92 ? -11.345 6.115 10.767 1.00 96.31 92 GLU A CA 1
ATOM 708 C C . GLU A 1 92 ? -10.908 5.686 12.183 1.00 96.31 92 GLU A C 1
ATOM 710 O O . GLU A 1 92 ? -10.753 6.516 13.078 1.00 96.31 92 GLU A O 1
ATOM 715 N N . CYS A 1 93 ? -10.628 4.394 12.397 1.00 96.50 93 CYS A N 1
ATOM 716 C CA . CYS A 1 93 ? -9.996 3.932 13.632 1.00 96.50 93 CYS A CA 1
ATOM 717 C C . CYS A 1 93 ? -8.505 4.303 13.707 1.00 96.50 93 CYS A C 1
ATOM 719 O O . CYS A 1 93 ? -8.014 4.537 14.805 1.00 96.50 93 CYS A O 1
ATOM 721 N N . PHE A 1 94 ? -7.762 4.354 12.601 1.00 97.44 94 PHE A N 1
ATOM 722 C CA . PHE A 1 94 ? -6.386 4.857 12.630 1.00 97.44 94 PHE A CA 1
ATOM 723 C C . PHE A 1 94 ? -6.357 6.362 12.902 1.00 97.44 94 PHE A C 1
ATOM 725 O O . PHE A 1 94 ? -5.709 6.756 13.866 1.00 97.44 94 PHE A O 1
ATOM 732 N N . LYS A 1 95 ? -7.140 7.156 12.160 1.00 95.62 95 LYS A N 1
ATOM 733 C CA . LYS A 1 95 ? -7.293 8.612 12.336 1.00 95.62 95 LYS A CA 1
ATOM 734 C C . LYS A 1 95 ? -7.568 9.015 13.782 1.00 95.62 95 LYS A C 1
ATOM 736 O O . LYS A 1 95 ? -6.887 9.859 14.336 1.00 95.62 95 LYS A O 1
ATOM 741 N N . TYR A 1 96 ? -8.523 8.349 14.433 1.00 95.12 96 TYR A N 1
ATOM 742 C CA . TYR A 1 96 ? -8.881 8.682 15.814 1.00 95.12 96 TYR A CA 1
ATOM 743 C C . TYR A 1 96 ? -7.817 8.294 16.860 1.00 95.12 96 TYR A C 1
ATOM 745 O O . TYR A 1 96 ? -7.817 8.836 17.962 1.00 95.12 96 TYR A O 1
ATOM 753 N N . TYR A 1 97 ? -6.967 7.299 16.583 1.00 95.56 97 TYR A N 1
ATOM 754 C CA . TYR A 1 97 ? -6.060 6.722 17.586 1.00 95.56 97 TYR A CA 1
ATOM 755 C C . TYR A 1 97 ? -4.579 7.047 17.369 1.00 95.56 97 TYR A C 1
ATOM 757 O O . TYR A 1 97 ? -3.791 6.816 18.288 1.00 95.56 97 TYR A O 1
ATOM 765 N N . TRP A 1 98 ? -4.189 7.549 16.199 1.00 95.94 98 TRP A N 1
ATOM 766 C CA . TRP A 1 98 ? -2.807 7.844 15.828 1.00 95.94 98 TRP A CA 1
ATOM 767 C C . TRP A 1 98 ? -2.637 9.316 15.476 1.00 95.94 98 TRP A C 1
ATOM 769 O O . TRP A 1 98 ? -3.502 9.901 14.840 1.00 95.94 98 TRP A O 1
ATOM 779 N N . THR A 1 99 ? -1.476 9.874 15.815 1.00 95.31 99 THR A N 1
ATOM 780 C CA . THR A 1 99 ? -1.068 11.195 15.319 1.00 95.31 99 THR A CA 1
ATOM 781 C C . THR A 1 99 ? -1.011 11.222 13.793 1.00 95.31 99 THR A C 1
ATOM 783 O O . THR A 1 99 ? -0.441 10.307 13.186 1.00 95.31 99 THR A O 1
ATOM 786 N N . ASP A 1 100 ? -1.504 12.307 13.186 1.00 95.06 100 ASP A N 1
ATOM 787 C CA . ASP A 1 100 ? -1.285 12.588 11.766 1.00 95.06 100 ASP A CA 1
ATOM 788 C C . ASP A 1 100 ? 0.200 12.871 11.505 1.00 95.06 100 ASP A C 1
ATOM 790 O O . ASP A 1 100 ? 0.703 13.977 11.697 1.00 95.06 100 ASP A O 1
ATOM 794 N N . GLN A 1 101 ? 0.939 11.820 11.158 1.00 95.38 101 GLN A N 1
ATOM 795 C CA . GLN A 1 101 ? 2.359 11.834 10.825 1.00 95.38 101 GLN A CA 1
ATOM 796 C C . GLN A 1 101 ? 2.680 10.669 9.879 1.00 95.38 101 GLN A C 1
ATOM 798 O O . GLN A 1 101 ? 1.947 9.681 9.776 1.00 95.38 101 GLN A O 1
ATOM 803 N N . GLY A 1 102 ? 3.836 10.745 9.217 1.00 94.38 102 GLY A N 1
ATOM 804 C CA . GLY A 1 102 ? 4.336 9.652 8.386 1.00 94.38 102 GLY A CA 1
ATOM 805 C C . GLY A 1 102 ? 4.718 8.414 9.209 1.00 94.38 102 GLY A C 1
ATOM 806 O O . GLY A 1 102 ? 5.294 8.512 10.295 1.00 94.38 102 GLY A O 1
ATOM 807 N N . SER A 1 103 ? 4.427 7.225 8.681 1.00 95.75 103 SER A N 1
ATOM 808 C CA . SER A 1 103 ? 4.869 5.942 9.241 1.00 95.75 103 SER A CA 1
ATOM 809 C C . SER A 1 103 ? 4.834 4.843 8.169 1.00 95.75 103 SER A C 1
ATOM 811 O O . SER A 1 103 ? 4.819 5.127 6.973 1.00 95.75 103 SER A O 1
ATOM 813 N N . TRP A 1 104 ? 4.863 3.576 8.584 1.00 95.50 104 TRP A N 1
ATOM 814 C CA . TRP A 1 104 ? 4.861 2.405 7.703 1.00 95.50 104 TRP A CA 1
ATOM 815 C C . TRP A 1 104 ? 3.631 1.517 7.937 1.00 95.50 104 TRP A C 1
ATOM 817 O O . TRP A 1 104 ? 3.313 1.258 9.103 1.00 95.50 104 TRP A O 1
ATOM 827 N N . PRO A 1 105 ? 3.009 0.945 6.881 1.00 97.81 105 PRO A N 1
ATOM 828 C CA . PRO A 1 105 ? 1.870 0.026 7.004 1.00 97.81 105 PRO A CA 1
ATOM 829 C C . PRO A 1 105 ? 2.064 -1.101 8.031 1.00 97.81 105 PRO A C 1
ATOM 831 O O . PRO A 1 105 ? 1.127 -1.450 8.749 1.00 97.81 105 PRO A O 1
ATOM 834 N N . ARG A 1 106 ? 3.294 -1.616 8.192 1.00 96.50 106 ARG A N 1
ATOM 835 C CA . ARG A 1 106 ? 3.616 -2.651 9.189 1.00 96.50 106 ARG A CA 1
ATOM 836 C C . ARG A 1 106 ? 3.234 -2.285 10.623 1.00 96.50 106 ARG A C 1
ATOM 838 O O . ARG A 1 106 ? 2.876 -3.179 11.380 1.00 96.50 106 ARG A O 1
ATOM 845 N N . TYR A 1 107 ? 3.308 -1.008 11.003 1.00 97.19 107 TYR A N 1
ATOM 846 C CA . TYR A 1 107 ? 2.969 -0.576 12.360 1.00 97.19 107 TYR A CA 1
ATOM 847 C C . TYR A 1 107 ? 1.458 -0.478 12.567 1.00 97.19 107 TYR A C 1
ATOM 849 O O . TYR A 1 107 ? 0.977 -0.859 13.630 1.00 97.19 107 TYR A O 1
ATOM 857 N N . ALA A 1 108 ? 0.709 -0.062 11.538 1.00 98.12 108 ALA A N 1
ATOM 858 C CA . ALA A 1 108 ? -0.748 -0.157 11.540 1.00 98.12 108 ALA A CA 1
ATOM 859 C C . ALA A 1 108 ? -1.189 -1.620 11.691 1.00 98.12 108 ALA A C 1
ATOM 861 O O . ALA A 1 108 ? -2.047 -1.922 12.519 1.00 98.12 108 ALA A O 1
ATOM 862 N N . TRP A 1 109 ? -0.571 -2.540 10.943 1.00 98.38 109 TRP A N 1
ATOM 863 C CA . TRP A 1 109 ? -0.899 -3.963 11.010 1.00 98.38 109 TRP A CA 1
ATOM 864 C C . TRP A 1 109 ? -0.506 -4.624 12.337 1.00 98.38 109 TRP A C 1
ATOM 866 O O . TRP A 1 109 ? -1.337 -5.333 12.903 1.00 98.38 109 TRP A O 1
ATOM 876 N N . ASP A 1 110 ? 0.702 -4.390 12.865 1.00 97.12 110 ASP A N 1
ATOM 877 C CA . ASP A 1 110 ? 1.108 -4.957 14.161 1.00 97.12 110 ASP A CA 1
ATOM 878 C C . ASP A 1 110 ? 0.209 -4.420 15.285 1.00 97.12 110 ASP A C 1
ATOM 880 O O . ASP A 1 110 ? -0.372 -5.197 16.041 1.00 97.12 110 ASP A O 1
ATOM 884 N N . TRP A 1 111 ? -0.046 -3.109 15.329 1.00 97.75 111 TRP A N 1
ATOM 885 C CA . TRP A 1 111 ? -0.976 -2.532 16.301 1.00 97.75 111 TRP A CA 1
ATOM 886 C C . TRP A 1 111 ? -2.402 -3.067 16.159 1.00 97.75 111 TRP A C 1
ATOM 888 O O . TRP A 1 111 ? -3.032 -3.405 17.161 1.00 97.75 111 TRP A O 1
ATOM 898 N N . TRP A 1 112 ? -2.923 -3.215 14.940 1.00 98.06 112 TRP A N 1
ATOM 899 C CA . TRP A 1 112 ? -4.256 -3.780 14.721 1.00 98.06 112 TRP A CA 1
ATOM 900 C C . TRP A 1 112 ? -4.355 -5.227 15.222 1.00 98.06 112 TRP A C 1
ATOM 902 O O . TRP A 1 112 ? -5.316 -5.603 15.901 1.00 98.06 112 TRP A O 1
ATOM 912 N N . ILE A 1 113 ? -3.342 -6.040 14.918 1.00 96.06 113 ILE A N 1
ATOM 913 C CA . ILE A 1 113 ? -3.323 -7.481 15.181 1.00 96.06 113 ILE A CA 1
ATOM 914 C C . ILE A 1 113 ? -2.959 -7.763 16.643 1.00 96.06 113 ILE A C 1
ATOM 916 O O . ILE A 1 113 ? -3.743 -8.393 17.354 1.00 96.06 113 ILE A O 1
ATOM 920 N N . THR A 1 114 ? -1.817 -7.277 17.124 1.00 95.44 114 THR A N 1
ATOM 921 C CA . THR A 1 114 ? -1.256 -7.595 18.450 1.00 95.44 114 THR A CA 1
ATOM 922 C C . THR A 1 114 ? -1.530 -6.516 19.496 1.00 95.44 114 THR A C 1
ATOM 924 O O . THR A 1 114 ? -1.709 -6.836 20.671 1.00 95.44 114 THR A O 1
ATOM 927 N N . GLY A 1 115 ? -1.640 -5.252 19.078 1.00 95.56 115 GLY A N 1
ATOM 928 C CA . GLY A 1 115 ? -1.717 -4.096 19.977 1.00 95.56 115 GLY A CA 1
ATOM 929 C C . GLY A 1 115 ? -0.349 -3.535 20.367 1.00 95.56 115 GLY A C 1
ATOM 930 O O . GLY A 1 115 ? -0.296 -2.598 21.163 1.00 95.56 115 GLY A O 1
ATOM 931 N N . ASN A 1 116 ? 0.740 -4.082 19.816 1.00 93.81 116 ASN A N 1
ATOM 932 C CA . ASN A 1 116 ? 2.068 -3.489 19.918 1.00 93.81 116 ASN A CA 1
ATOM 933 C C . ASN A 1 116 ? 2.076 -2.097 19.276 1.00 93.81 116 ASN A C 1
ATOM 935 O O . ASN A 1 116 ? 1.369 -1.839 18.305 1.00 93.81 116 ASN A O 1
ATOM 939 N N . GLN A 1 117 ? 2.907 -1.209 19.804 1.00 91.12 117 GLN A N 1
ATOM 940 C CA . GLN A 1 117 ? 3.124 0.127 19.258 1.00 91.12 117 GLN A CA 1
ATOM 941 C C . GLN A 1 117 ? 4.583 0.238 18.792 1.00 91.12 117 GLN A C 1
ATOM 943 O O . GLN A 1 117 ? 5.443 -0.450 19.355 1.00 91.12 117 GLN A O 1
ATOM 948 N N . PRO A 1 118 ? 4.889 1.057 17.768 1.00 88.19 118 PRO A N 1
ATOM 949 C CA . PRO A 1 118 ? 6.269 1.423 17.465 1.00 88.19 118 PRO A CA 1
ATOM 950 C C . PRO A 1 118 ? 6.944 2.060 18.684 1.00 88.19 118 PRO A C 1
ATOM 952 O O . PRO A 1 118 ? 6.283 2.663 19.527 1.00 88.19 118 PRO A O 1
ATOM 955 N N . GLU A 1 119 ? 8.273 1.983 18.743 1.00 86.25 119 GLU A N 1
ATOM 956 C CA . GLU A 1 119 ? 9.037 2.885 19.607 1.00 86.25 119 GLU A CA 1
ATOM 957 C C . GLU A 1 119 ? 8.767 4.335 19.178 1.00 86.25 119 GLU A C 1
ATOM 959 O O . GLU A 1 119 ? 8.835 4.651 17.986 1.00 86.25 119 GLU A O 1
ATOM 964 N N . GLU A 1 120 ? 8.460 5.205 20.143 1.00 85.88 120 GLU A N 1
ATOM 965 C CA . GLU A 1 120 ? 8.249 6.631 19.891 1.00 85.88 120 GLU A CA 1
ATOM 966 C C . GLU A 1 120 ? 9.485 7.245 19.225 1.00 85.88 120 GLU A C 1
ATOM 968 O O . GLU A 1 120 ? 10.615 7.133 19.713 1.00 85.88 120 GLU A O 1
ATOM 973 N N . ARG A 1 121 ? 9.264 7.919 18.096 1.00 88.62 121 ARG A N 1
ATOM 974 C CA . ARG A 1 121 ? 10.309 8.576 17.319 1.00 88.62 121 ARG A CA 1
ATOM 975 C C . ARG A 1 121 ? 9.803 9.921 16.822 1.00 88.62 121 ARG A C 1
ATOM 977 O O . ARG A 1 121 ? 8.700 10.021 16.299 1.00 88.62 121 ARG A O 1
ATOM 984 N N . ASP A 1 122 ? 10.644 10.939 16.962 1.00 88.56 122 ASP A N 1
ATOM 985 C CA . ASP A 1 122 ? 10.334 12.294 16.509 1.00 88.56 122 ASP A CA 1
ATOM 986 C C . ASP A 1 122 ? 10.021 12.328 14.998 1.00 88.56 122 ASP A C 1
ATOM 988 O O . ASP A 1 122 ? 10.728 11.710 14.191 1.00 88.56 122 ASP A O 1
ATOM 992 N N . GLY A 1 123 ? 8.933 13.014 14.638 1.00 87.12 123 GLY A N 1
ATOM 993 C CA . GLY A 1 123 ? 8.376 13.067 13.280 1.00 87.12 123 GLY A CA 1
ATOM 994 C C . GLY A 1 123 ? 7.800 11.750 12.733 1.00 87.12 123 GLY A C 1
ATOM 995 O O . GLY A 1 123 ? 7.721 11.600 11.514 1.00 87.12 123 GLY A O 1
ATOM 996 N N . TRP A 1 124 ? 7.485 10.762 13.583 1.00 93.50 124 TRP A N 1
ATOM 997 C CA . TRP A 1 124 ? 6.827 9.504 13.190 1.00 93.50 124 TRP A CA 1
ATOM 998 C C . TRP A 1 124 ? 5.490 9.345 13.925 1.00 93.50 124 TRP A C 1
ATOM 1000 O O . TRP A 1 124 ? 5.356 9.740 15.087 1.00 93.50 124 TRP A O 1
ATOM 1010 N N . ALA A 1 125 ? 4.510 8.728 13.260 1.00 95.00 125 ALA A N 1
ATOM 1011 C CA . ALA A 1 125 ? 3.210 8.471 13.877 1.00 95.00 125 ALA A CA 1
ATOM 1012 C C . ALA A 1 125 ? 3.324 7.528 15.079 1.00 95.00 125 ALA A C 1
ATOM 1014 O O . ALA A 1 125 ? 4.018 6.506 15.040 1.00 95.00 125 ALA A O 1
ATOM 1015 N N . HIS A 1 126 ? 2.581 7.866 16.125 1.00 94.62 126 HIS A N 1
ATOM 1016 C CA . HIS A 1 126 ? 2.443 7.114 17.365 1.00 94.62 126 HIS A CA 1
ATOM 1017 C C . HIS A 1 126 ? 0.987 7.157 17.845 1.00 94.62 126 HIS A C 1
ATOM 1019 O O . HIS A 1 126 ? 0.207 8.012 17.427 1.00 94.62 126 HIS A O 1
ATOM 1025 N N . VAL A 1 127 ? 0.622 6.214 18.712 1.00 94.88 127 VAL A N 1
ATOM 1026 C CA . VAL A 1 127 ? -0.744 6.072 19.229 1.00 94.88 127 VAL A CA 1
ATOM 1027 C C . VAL A 1 127 ? -0.979 7.078 20.354 1.00 94.88 127 VAL A C 1
ATOM 1029 O O . VAL A 1 127 ? -0.328 6.996 21.392 1.00 94.88 127 VAL A O 1
ATOM 1032 N N . GLU A 1 128 ? -1.932 7.990 20.178 1.00 90.56 128 GLU A N 1
ATOM 1033 C CA . GLU A 1 128 ? -2.265 9.012 21.181 1.00 90.56 128 GLU A CA 1
ATOM 1034 C C . GLU A 1 128 ? -3.149 8.468 22.309 1.00 90.56 128 GLU A C 1
ATOM 1036 O O . GLU A 1 128 ? -2.980 8.818 23.480 1.00 90.56 128 GLU A O 1
ATOM 1041 N N . PHE A 1 129 ? -4.099 7.590 21.971 1.00 87.06 129 PHE A N 1
ATOM 1042 C CA . PHE A 1 129 ? -5.142 7.151 22.898 1.00 87.06 129 PHE A CA 1
ATOM 1043 C C . PHE A 1 129 ? -5.136 5.634 23.120 1.00 87.06 129 PHE A C 1
ATOM 1045 O O . PHE A 1 129 ? -5.005 4.825 22.203 1.00 87.06 129 PHE A O 1
ATOM 1052 N N . SER A 1 130 ? -5.350 5.205 24.365 1.00 84.50 130 SER A N 1
ATOM 1053 C CA . SER A 1 130 ? -5.624 3.796 24.662 1.00 84.50 130 SER A CA 1
ATOM 1054 C C . SER A 1 130 ? -7.096 3.465 24.402 1.00 84.50 130 SER A C 1
ATOM 1056 O O . SER A 1 130 ? -7.968 4.204 24.855 1.00 84.50 130 SER A O 1
ATOM 1058 N N . GLY A 1 131 ? -7.392 2.322 23.780 1.00 85.12 131 GLY A N 1
ATOM 1059 C CA . GLY A 1 131 ? -8.773 1.829 23.628 1.00 85.12 131 GLY A CA 1
ATOM 1060 C C . GLY A 1 131 ? -8.997 0.919 22.420 1.00 85.12 131 GLY A C 1
ATOM 1061 O O . GLY A 1 131 ? -9.913 0.097 22.435 1.00 85.12 131 GLY A O 1
ATOM 1062 N N . ALA A 1 132 ? -8.122 1.016 21.422 1.00 92.81 132 ALA A N 1
ATOM 1063 C CA . ALA A 1 132 ? -8.111 0.200 20.213 1.00 92.81 132 ALA A CA 1
ATOM 1064 C C . ALA A 1 132 ? -6.817 -0.622 20.077 1.00 92.81 132 ALA A C 1
ATOM 1066 O O . ALA A 1 132 ? -5.938 -0.583 20.944 1.00 92.81 132 ALA A O 1
ATOM 1067 N N . GLY A 1 133 ? -6.732 -1.395 18.994 1.00 93.94 133 GLY A N 1
ATOM 1068 C CA . GLY A 1 133 ? -5.598 -2.262 18.695 1.00 93.94 133 GLY A CA 1
ATOM 1069 C C . GLY A 1 133 ? -5.601 -3.594 19.455 1.00 93.94 133 GLY A C 1
ATOM 1070 O O . GLY A 1 133 ? -6.213 -3.787 20.516 1.00 93.94 133 GLY A O 1
ATOM 1071 N N . GLY A 1 134 ? -4.888 -4.561 18.891 1.00 95.31 134 GLY A N 1
ATOM 1072 C CA . GLY A 1 134 ? -4.791 -5.913 19.415 1.00 95.31 134 GLY A CA 1
ATOM 1073 C C . GLY A 1 134 ? -6.106 -6.678 19.333 1.00 95.31 134 GLY A C 1
ATOM 1074 O O . GLY A 1 134 ? -6.513 -7.311 20.308 1.00 95.31 134 GLY A O 1
ATOM 1075 N N . TYR A 1 135 ? -6.780 -6.623 18.187 1.00 95.69 135 TYR A N 1
ATOM 1076 C CA . TYR A 1 135 ? -8.012 -7.378 17.944 1.00 95.69 135 TYR A CA 1
ATOM 1077 C C . TYR A 1 135 ? -7.758 -8.883 17.756 1.00 95.69 135 TYR A C 1
ATOM 1079 O O . TYR A 1 135 ? -8.676 -9.689 17.902 1.00 95.69 135 TYR A O 1
ATOM 1087 N N . PHE A 1 136 ? -6.504 -9.269 17.504 1.00 93.88 136 PHE A N 1
ATOM 1088 C CA . PHE A 1 136 ? -6.058 -10.633 17.216 1.00 93.88 136 PHE A CA 1
ATOM 1089 C C . PHE A 1 136 ? -4.839 -11.031 18.081 1.00 93.88 136 PHE A C 1
ATOM 1091 O O . PHE A 1 136 ? -3.964 -11.757 17.624 1.00 93.88 136 PHE A O 1
ATOM 1098 N N . ARG A 1 137 ? -4.779 -10.580 19.348 1.00 89.56 137 ARG A N 1
ATOM 1099 C CA . ARG A 1 137 ? -3.638 -10.733 20.297 1.00 89.56 137 ARG A CA 1
ATOM 1100 C C . ARG A 1 137 ? -3.017 -12.130 20.433 1.00 89.56 137 ARG A C 1
ATOM 1102 O O . ARG A 1 137 ? -1.893 -12.242 20.907 1.00 89.56 137 ARG A O 1
ATOM 1109 N N . SER A 1 138 ? -3.736 -13.196 20.087 1.00 86.75 138 SER A N 1
ATOM 1110 C CA . SER A 1 138 ? -3.217 -14.571 20.096 1.00 86.75 138 SER A CA 1
ATOM 1111 C C . SER A 1 138 ? -2.379 -14.930 18.862 1.00 86.75 138 SER A C 1
ATOM 1113 O O . SER A 1 138 ? -1.820 -16.025 18.809 1.00 86.75 138 SER A O 1
ATOM 1115 N N . ILE A 1 139 ? -2.309 -14.046 17.865 1.00 85.31 139 ILE A N 1
ATOM 1116 C CA . ILE A 1 139 ? -1.611 -14.262 16.602 1.00 85.31 139 ILE A CA 1
ATOM 1117 C C . ILE A 1 139 ? -0.187 -13.719 16.674 1.00 85.31 139 ILE A C 1
ATOM 1119 O O . ILE A 1 139 ? 0.052 -12.574 17.048 1.00 85.31 139 ILE A O 1
ATOM 1123 N N . ASN A 1 140 ? 0.769 -14.543 16.246 1.00 86.75 140 ASN A N 1
ATOM 1124 C CA . ASN A 1 140 ? 2.121 -14.087 15.971 1.00 86.75 140 ASN A CA 1
ATOM 1125 C C . ASN A 1 140 ? 2.125 -13.277 14.662 1.00 86.75 140 ASN A C 1
ATOM 1127 O O . ASN A 1 140 ? 2.082 -13.865 13.581 1.00 86.75 140 ASN A O 1
ATOM 1131 N N . PHE A 1 141 ? 2.189 -11.945 14.765 1.00 87.50 141 PHE A N 1
ATOM 1132 C CA . PHE A 1 141 ? 2.184 -11.018 13.625 1.00 87.50 141 PHE A CA 1
ATOM 1133 C C . PHE A 1 141 ? 3.184 -11.402 12.526 1.00 87.50 141 PHE A C 1
ATOM 1135 O O . PHE A 1 141 ? 2.828 -11.449 11.349 1.00 87.50 141 PHE A O 1
ATOM 1142 N N . SER A 1 142 ? 4.406 -11.780 12.915 1.00 86.88 142 SER A N 1
ATOM 1143 C CA . SER A 1 142 ? 5.461 -12.174 11.972 1.00 86.88 142 SER A CA 1
ATOM 1144 C C . SER A 1 142 ? 5.052 -13.327 11.043 1.00 86.88 142 SER A C 1
ATOM 1146 O O . SER A 1 142 ? 5.439 -13.340 9.883 1.00 86.88 142 SER A O 1
ATOM 1148 N N . SER A 1 143 ? 4.173 -14.238 11.481 1.00 84.69 143 SER A N 1
ATOM 1149 C CA . SER A 1 143 ? 3.668 -15.346 10.647 1.00 84.69 143 SER A CA 1
ATOM 1150 C C . SER A 1 143 ? 2.737 -14.912 9.503 1.00 84.69 143 SER A C 1
ATOM 1152 O O . SER A 1 143 ? 2.430 -15.724 8.630 1.00 84.69 143 SER A O 1
ATOM 1154 N N . PHE A 1 144 ? 2.285 -13.654 9.499 1.00 88.44 144 PHE A N 1
ATOM 1155 C CA . PHE A 1 144 ? 1.429 -13.067 8.463 1.00 88.44 144 PHE A CA 1
ATOM 1156 C C . PHE A 1 144 ? 2.103 -11.917 7.705 1.00 88.44 144 PHE A C 1
ATOM 1158 O O . PHE A 1 144 ? 1.637 -11.564 6.623 1.00 88.44 144 PHE A O 1
ATOM 1165 N N . PHE A 1 145 ? 3.181 -11.355 8.250 1.00 91.88 145 PHE A N 1
ATOM 1166 C CA . PHE A 1 145 ? 3.896 -10.207 7.704 1.00 91.88 145 PHE A CA 1
ATOM 1167 C C . PHE A 1 145 ? 5.039 -10.614 6.759 1.00 91.88 145 PHE A C 1
ATOM 1169 O O . PHE A 1 145 ? 5.608 -11.702 6.853 1.00 91.88 145 PHE A O 1
ATOM 1176 N N . SER A 1 146 ? 5.390 -9.733 5.827 1.00 87.88 146 SER A N 1
ATOM 1177 C CA . SER A 1 146 ? 6.577 -9.834 4.973 1.00 87.88 146 SER A CA 1
ATOM 1178 C C . SER A 1 146 ? 7.054 -8.428 4.604 1.00 87.88 146 SER A C 1
ATOM 1180 O O . SER A 1 146 ? 6.247 -7.505 4.528 1.00 87.88 146 SER A O 1
ATOM 1182 N N . GLN A 1 147 ? 8.351 -8.246 4.361 1.00 90.62 147 GLN A N 1
ATOM 1183 C CA . GLN A 1 147 ? 8.898 -6.976 3.876 1.00 90.62 147 GLN A CA 1
ATOM 1184 C C . GLN A 1 147 ? 10.117 -7.189 2.978 1.00 90.62 147 GLN A C 1
ATOM 1186 O O . GLN A 1 147 ? 10.773 -8.228 3.060 1.00 90.62 147 GLN A O 1
ATOM 1191 N N . TRP A 1 148 ? 10.412 -6.189 2.151 1.00 86.06 148 TRP A N 1
ATOM 1192 C CA . TRP A 1 148 ? 11.561 -6.153 1.249 1.00 86.06 148 TRP A CA 1
ATOM 1193 C C . TRP A 1 148 ? 11.958 -4.703 0.921 1.00 86.06 148 TRP A C 1
ATOM 1195 O O . TRP A 1 148 ? 11.101 -3.820 0.975 1.00 86.06 148 TRP A O 1
ATOM 1205 N N . GLY A 1 149 ? 13.222 -4.449 0.574 1.00 80.56 149 GLY A N 1
ATOM 1206 C CA . GLY A 1 149 ? 13.698 -3.139 0.107 1.00 80.56 149 GLY A CA 1
ATOM 1207 C C . GLY A 1 149 ? 13.816 -2.097 1.225 1.00 80.56 149 GLY A C 1
ATOM 1208 O O . GLY A 1 149 ? 13.775 -0.898 0.967 1.00 80.56 149 GLY A O 1
ATOM 1209 N N . LEU A 1 150 ? 13.907 -2.555 2.480 1.00 80.06 150 LEU A N 1
ATOM 1210 C CA . LEU A 1 150 ? 14.027 -1.709 3.677 1.00 80.06 150 LEU A CA 1
ATOM 1211 C C . LEU A 1 150 ? 15.394 -1.845 4.353 1.00 80.06 150 LEU A C 1
ATOM 1213 O O . LEU A 1 150 ? 15.769 -0.976 5.144 1.00 80.06 150 LEU A O 1
ATOM 1217 N N . ASP A 1 151 ? 16.133 -2.918 4.064 1.00 77.38 151 ASP A N 1
ATOM 1218 C CA . ASP A 1 151 ? 17.536 -3.035 4.439 1.00 77.38 151 ASP A CA 1
ATOM 1219 C C . ASP A 1 151 ? 18.401 -2.372 3.347 1.00 77.38 151 ASP A C 1
ATOM 1221 O O . ASP A 1 151 ? 18.199 -2.652 2.168 1.00 77.38 151 ASP A O 1
ATOM 1225 N N . PRO A 1 152 ? 19.391 -1.520 3.679 1.00 74.50 152 PRO A N 1
ATOM 1226 C CA . PRO A 1 152 ? 20.313 -0.952 2.690 1.00 74.50 152 PRO A CA 1
ATOM 1227 C C . PRO A 1 152 ? 21.147 -1.980 1.903 1.00 74.50 152 PRO A C 1
ATOM 1229 O O . PRO A 1 152 ? 21.860 -1.592 0.978 1.00 74.50 152 PRO A O 1
ATOM 1232 N N . SER A 1 153 ? 21.122 -3.257 2.297 1.00 77.50 153 SER A N 1
ATOM 1233 C CA . SER A 1 153 ? 21.713 -4.378 1.562 1.00 77.50 153 SER A CA 1
ATOM 1234 C C . SER A 1 153 ? 20.733 -5.140 0.658 1.00 77.50 153 SER A C 1
ATOM 1236 O O . SER A 1 153 ? 21.197 -5.949 -0.148 1.00 77.50 153 SER A O 1
ATOM 1238 N N . ASP A 1 154 ? 19.424 -4.862 0.722 1.00 75.81 154 ASP A N 1
ATOM 1239 C CA . ASP A 1 154 ? 18.436 -5.408 -0.215 1.00 75.81 154 ASP A CA 1
ATOM 1240 C C . ASP A 1 154 ? 18.680 -4.817 -1.623 1.00 75.81 154 ASP A C 1
ATOM 1242 O O . ASP A 1 154 ? 18.635 -3.595 -1.797 1.00 75.81 154 ASP A O 1
ATOM 1246 N N . PRO A 1 155 ? 18.938 -5.635 -2.662 1.00 80.00 155 PRO A N 1
ATOM 1247 C CA . PRO A 1 155 ? 19.094 -5.129 -4.022 1.00 80.00 155 PRO A CA 1
ATOM 1248 C C . PRO A 1 155 ? 17.735 -4.720 -4.610 1.00 80.00 155 PRO A C 1
ATOM 1250 O O . PRO A 1 155 ? 16.914 -5.576 -4.945 1.00 80.00 155 PRO A O 1
ATOM 1253 N N . ALA A 1 156 ? 17.530 -3.414 -4.800 1.00 83.00 156 ALA A N 1
ATOM 1254 C CA . ALA A 1 156 ? 16.259 -2.823 -5.238 1.00 83.00 156 ALA A CA 1
ATOM 1255 C C . ALA A 1 156 ? 15.735 -3.342 -6.594 1.00 83.00 156 ALA A C 1
ATOM 1257 O O . ALA A 1 156 ? 14.535 -3.297 -6.851 1.00 83.00 156 ALA A O 1
ATOM 1258 N N . ILE A 1 157 ? 16.582 -3.926 -7.457 1.00 81.88 157 ILE A N 1
ATOM 1259 C CA . ILE A 1 157 ? 16.118 -4.671 -8.649 1.00 81.88 157 ILE A CA 1
ATOM 1260 C C . ILE A 1 157 ? 15.057 -5.725 -8.297 1.00 81.88 157 ILE A C 1
ATOM 1262 O O . ILE A 1 157 ? 14.137 -5.966 -9.078 1.00 81.88 157 ILE A O 1
ATOM 1266 N N . LEU A 1 158 ? 15.123 -6.294 -7.092 1.00 84.12 158 LEU A N 1
ATOM 1267 C CA . LEU A 1 158 ? 14.186 -7.300 -6.613 1.00 84.12 158 LEU A CA 1
ATOM 1268 C C . LEU A 1 158 ? 12.898 -6.724 -5.987 1.00 84.12 158 LEU A C 1
ATOM 1270 O O . LEU A 1 158 ? 12.065 -7.504 -5.533 1.00 84.12 158 LEU A O 1
ATOM 1274 N N . ASP A 1 159 ? 12.670 -5.406 -5.983 1.00 89.56 159 ASP A N 1
ATOM 1275 C CA . ASP A 1 159 ? 11.463 -4.827 -5.369 1.00 89.56 159 ASP A CA 1
ATOM 1276 C C . ASP A 1 159 ? 10.186 -5.232 -6.115 1.00 89.56 159 ASP A C 1
ATOM 1278 O O . ASP A 1 159 ? 9.273 -5.809 -5.523 1.00 89.56 159 ASP A O 1
ATOM 1282 N N . MET A 1 160 ? 10.137 -5.020 -7.435 1.00 91.44 160 MET A N 1
ATOM 1283 C CA . MET A 1 160 ? 9.000 -5.442 -8.267 1.00 91.44 160 MET A CA 1
ATOM 1284 C C . MET A 1 160 ? 8.845 -6.969 -8.328 1.00 91.44 160 MET A C 1
ATOM 1286 O O . MET A 1 160 ? 7.728 -7.487 -8.402 1.00 91.44 160 MET A O 1
ATOM 1290 N N . VAL A 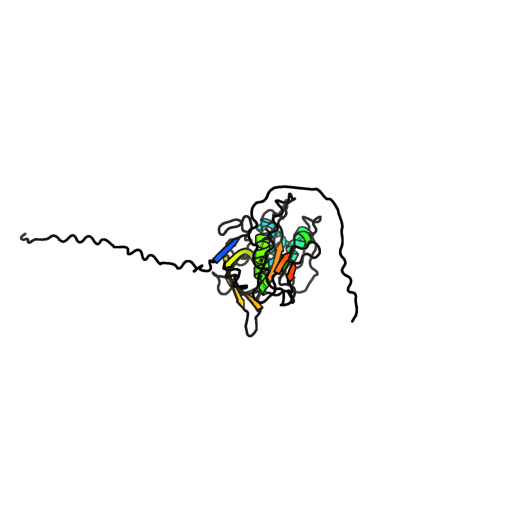1 161 ? 9.958 -7.697 -8.203 1.00 87.88 161 VAL A N 1
ATOM 1291 C CA . VAL A 1 161 ? 9.973 -9.153 -8.012 1.00 87.88 161 VAL A CA 1
ATOM 1292 C C . VAL A 1 161 ? 9.277 -9.551 -6.709 1.00 87.88 161 VAL A C 1
ATOM 1294 O O . VAL A 1 161 ? 8.448 -10.465 -6.704 1.00 87.88 161 VAL A O 1
ATOM 1297 N N . ALA A 1 162 ? 9.585 -8.869 -5.604 1.00 86.81 162 ALA A N 1
ATOM 1298 C CA . ALA A 1 162 ? 8.971 -9.129 -4.313 1.00 86.81 162 ALA A CA 1
ATOM 1299 C C . ALA A 1 162 ? 7.469 -8.800 -4.347 1.00 86.81 162 ALA A C 1
ATOM 1301 O O . ALA A 1 162 ? 6.669 -9.601 -3.860 1.00 86.81 162 ALA A O 1
ATOM 1302 N N . VAL A 1 163 ? 7.079 -7.682 -4.977 1.00 93.06 163 VAL A N 1
ATOM 1303 C CA . VAL A 1 163 ? 5.671 -7.302 -5.211 1.00 93.06 163 VAL A CA 1
ATOM 1304 C C . VAL A 1 163 ? 4.925 -8.420 -5.947 1.00 93.06 163 VAL A C 1
ATOM 1306 O O . VAL A 1 163 ? 3.942 -8.941 -5.421 1.00 93.06 163 VAL A O 1
ATOM 1309 N N . GLU A 1 164 ? 5.399 -8.849 -7.122 1.00 91.00 164 GLU A N 1
ATOM 1310 C CA . GLU A 1 164 ? 4.766 -9.932 -7.888 1.00 91.00 164 GLU A CA 1
ATOM 1311 C C . GLU A 1 164 ? 4.691 -11.237 -7.084 1.00 91.00 164 GLU A C 1
ATOM 1313 O O . GLU A 1 164 ? 3.653 -11.904 -7.075 1.00 91.00 164 GLU A O 1
ATOM 1318 N N . SER A 1 165 ? 5.778 -11.602 -6.400 1.00 84.88 165 SER A N 1
ATOM 1319 C CA . SER A 1 165 ? 5.845 -12.809 -5.575 1.00 84.88 165 SER A CA 1
ATOM 1320 C C . SER A 1 165 ? 4.789 -12.788 -4.467 1.00 84.88 165 SER A C 1
ATOM 1322 O O . SER A 1 165 ? 4.066 -13.771 -4.290 1.00 84.88 165 SER A O 1
ATOM 1324 N N . CYS A 1 166 ? 4.625 -11.660 -3.771 1.00 87.62 166 CYS A N 1
ATOM 1325 C CA . CYS A 1 166 ? 3.580 -11.481 -2.768 1.00 87.62 166 CYS A CA 1
ATOM 1326 C C . CYS A 1 166 ? 2.173 -11.611 -3.368 1.00 87.62 166 CYS A C 1
ATOM 1328 O O . CYS A 1 166 ? 1.398 -12.439 -2.884 1.00 87.62 166 CYS A O 1
ATOM 1330 N N . LEU A 1 167 ? 1.866 -10.895 -4.457 1.00 90.12 167 LEU A N 1
ATOM 1331 C CA . LEU A 1 167 ? 0.553 -10.968 -5.115 1.00 90.12 167 LEU A CA 1
ATOM 1332 C C . LEU A 1 167 ? 0.221 -12.407 -5.555 1.00 90.12 167 LEU A C 1
ATOM 1334 O O . LEU A 1 167 ? -0.883 -12.894 -5.310 1.00 90.12 167 LEU A O 1
ATOM 1338 N N . ARG A 1 168 ? 1.180 -13.126 -6.159 1.00 88.00 168 ARG A N 1
ATOM 1339 C CA . ARG A 1 168 ? 1.001 -14.524 -6.601 1.00 88.00 168 ARG A CA 1
ATOM 1340 C C . ARG A 1 168 ? 0.847 -15.520 -5.452 1.00 88.00 168 ARG A C 1
ATOM 1342 O O . ARG A 1 168 ? 0.234 -16.565 -5.645 1.00 88.00 168 ARG A O 1
ATOM 1349 N N . ASN A 1 169 ? 1.373 -15.206 -4.269 1.00 82.81 169 ASN A N 1
ATOM 1350 C CA . ASN A 1 169 ? 1.223 -16.009 -3.053 1.00 82.81 169 ASN A CA 1
ATOM 1351 C C . ASN A 1 169 ? 0.022 -15.575 -2.184 1.00 82.81 169 ASN A C 1
ATOM 1353 O O . ASN A 1 169 ? -0.073 -15.995 -1.029 1.00 82.81 169 ASN A O 1
ATOM 1357 N N . GLY A 1 170 ? -0.884 -14.736 -2.705 1.00 87.81 170 GLY A N 1
ATOM 1358 C CA . GLY A 1 170 ? -2.059 -14.269 -1.964 1.00 87.81 170 GLY A CA 1
ATOM 1359 C C . GLY A 1 170 ? -1.699 -13.403 -0.753 1.00 87.81 170 GLY A C 1
ATOM 1360 O O . GLY A 1 170 ? -2.380 -13.456 0.267 1.00 87.81 170 GLY A O 1
ATOM 1361 N N . VAL A 1 171 ? -0.608 -12.640 -0.834 1.00 92.06 171 VAL A N 1
ATOM 1362 C CA . VAL A 1 171 ? -0.193 -11.657 0.173 1.00 92.06 171 VAL A CA 1
ATOM 1363 C C . VAL A 1 171 ? -0.585 -10.275 -0.338 1.00 92.06 171 VAL A C 1
ATOM 1365 O O . VAL A 1 171 ? -0.140 -9.878 -1.412 1.00 92.06 171 VAL A O 1
ATOM 1368 N N . GLY A 1 172 ? -1.408 -9.545 0.415 1.00 96.38 172 GLY A N 1
ATOM 1369 C CA . GLY A 1 172 ? -1.775 -8.171 0.076 1.00 96.38 172 GLY A CA 1
ATOM 1370 C C . GLY A 1 172 ? -0.573 -7.244 0.245 1.00 96.38 172 GLY A C 1
ATOM 1371 O O . GLY A 1 172 ? 0.168 -7.395 1.216 1.00 96.38 172 GLY A O 1
ATOM 1372 N N . VAL A 1 173 ? -0.359 -6.320 -0.695 1.00 98.12 173 VAL A N 1
ATOM 1373 C CA . VAL A 1 173 ? 0.881 -5.535 -0.805 1.00 98.12 173 VAL A CA 1
ATOM 1374 C C . VAL A 1 173 ? 0.621 -4.044 -0.619 1.00 98.12 173 VAL A C 1
ATOM 1376 O O . VAL A 1 173 ? -0.272 -3.476 -1.243 1.00 98.12 173 VAL A O 1
ATOM 1379 N N . ALA A 1 174 ? 1.473 -3.396 0.170 1.00 98.38 174 ALA A N 1
ATOM 1380 C CA . ALA A 1 174 ? 1.674 -1.955 0.154 1.00 98.38 174 ALA A CA 1
ATOM 1381 C C . ALA A 1 174 ? 3.130 -1.640 -0.226 1.00 98.38 174 ALA A C 1
ATOM 1383 O O . ALA A 1 174 ? 4.054 -2.340 0.196 1.00 98.38 174 ALA A O 1
ATOM 1384 N N . VAL A 1 175 ? 3.352 -0.585 -1.008 1.00 97.81 175 VAL A N 1
ATOM 1385 C CA . VAL A 1 175 ? 4.699 -0.084 -1.338 1.00 97.81 175 VAL A CA 1
ATOM 1386 C C . VAL A 1 175 ? 4.844 1.356 -0.885 1.00 97.81 175 VAL A C 1
ATOM 1388 O O . VAL A 1 175 ? 3.874 2.113 -0.902 1.00 97.81 175 VAL A O 1
ATOM 1391 N N . ALA A 1 176 ? 6.060 1.738 -0.511 1.00 96.38 176 ALA A N 1
ATOM 1392 C CA . ALA A 1 176 ? 6.405 3.133 -0.299 1.00 96.38 176 ALA A CA 1
ATOM 1393 C C . ALA A 1 176 ? 7.126 3.682 -1.533 1.00 96.38 176 ALA A C 1
ATOM 1395 O O . ALA A 1 176 ? 8.154 3.148 -1.955 1.00 96.38 176 ALA A O 1
ATOM 1396 N N . VAL A 1 177 ? 6.590 4.767 -2.087 1.00 96.75 177 VAL A N 1
ATOM 1397 C CA . VAL A 1 177 ? 7.215 5.566 -3.145 1.00 96.75 177 VAL A CA 1
ATOM 1398 C C . VAL A 1 177 ? 7.750 6.843 -2.510 1.00 96.75 177 VAL A C 1
ATOM 1400 O O . VAL A 1 177 ? 7.134 7.406 -1.606 1.00 96.75 177 VAL A O 1
ATOM 1403 N N . ARG A 1 178 ? 8.911 7.317 -2.950 1.00 94.44 178 ARG A N 1
ATOM 1404 C CA . ARG A 1 178 ? 9.544 8.515 -2.400 1.00 94.44 178 ARG A CA 1
ATOM 1405 C C . ARG A 1 178 ? 10.175 9.363 -3.489 1.00 94.44 178 ARG A C 1
ATOM 1407 O O . ARG A 1 178 ? 10.719 8.832 -4.448 1.00 94.44 178 ARG A O 1
ATOM 1414 N N . ASN A 1 179 ? 10.203 10.674 -3.281 1.00 92.56 179 ASN A N 1
ATOM 1415 C CA . ASN A 1 179 ? 11.156 11.545 -3.955 1.00 92.56 179 ASN A CA 1
ATOM 1416 C C . ASN A 1 179 ? 11.947 12.414 -2.954 1.00 92.56 179 ASN A C 1
ATOM 1418 O O . ASN A 1 179 ? 12.038 12.117 -1.759 1.00 92.56 179 ASN A O 1
ATOM 1422 N N . MET A 1 180 ? 12.597 13.472 -3.443 1.00 87.50 180 MET A N 1
ATOM 1423 C CA . MET A 1 180 ? 13.403 14.358 -2.595 1.00 87.50 180 MET A CA 1
ATOM 1424 C C . MET A 1 180 ? 12.574 15.212 -1.618 1.00 87.50 180 MET A C 1
ATOM 1426 O O . MET A 1 180 ? 13.138 15.683 -0.632 1.00 87.50 180 MET A O 1
ATOM 1430 N N . GLY A 1 181 ? 11.278 15.421 -1.883 1.00 89.56 181 GLY A N 1
ATOM 1431 C CA . GLY A 1 181 ? 10.384 16.273 -1.092 1.00 89.56 181 GLY A CA 1
ATOM 1432 C C . GLY A 1 181 ? 9.321 15.524 -0.281 1.00 89.56 181 GLY A C 1
ATOM 1433 O O . GLY A 1 181 ? 8.959 16.000 0.789 1.00 89.56 181 GLY A O 1
ATOM 1434 N N . TRP A 1 182 ? 8.851 14.360 -0.744 1.00 93.12 182 TRP A N 1
ATOM 1435 C CA . TRP A 1 182 ? 7.795 13.582 -0.081 1.00 93.12 182 TRP A CA 1
ATOM 1436 C C . TRP A 1 182 ? 8.072 12.073 -0.071 1.00 93.12 182 TRP A C 1
ATOM 1438 O O . TRP A 1 182 ? 8.879 11.568 -0.853 1.00 93.12 182 TRP A O 1
ATOM 1448 N N . ALA A 1 183 ? 7.382 11.352 0.814 1.00 94.00 183 ALA A N 1
ATOM 1449 C CA . ALA A 1 183 ? 7.247 9.896 0.799 1.00 94.00 183 ALA A CA 1
ATOM 1450 C C . ALA A 1 183 ? 5.758 9.544 0.932 1.00 94.00 183 ALA A C 1
ATOM 1452 O O . ALA A 1 183 ? 5.038 10.223 1.659 1.00 94.00 183 ALA A O 1
ATOM 1453 N N . HIS A 1 184 ? 5.311 8.514 0.217 1.00 97.12 184 HIS A N 1
ATOM 1454 C CA . HIS A 1 184 ? 3.905 8.141 0.080 1.00 97.12 184 HIS A CA 1
ATOM 1455 C C . HIS A 1 184 ? 3.730 6.625 0.090 1.00 97.12 184 HIS A C 1
ATOM 1457 O O . HIS A 1 184 ? 4.643 5.903 -0.312 1.00 97.12 184 HIS A O 1
ATOM 1463 N N . ALA A 1 185 ? 2.566 6.137 0.515 1.00 98.00 185 ALA A N 1
ATOM 1464 C CA . ALA A 1 185 ? 2.250 4.712 0.554 1.00 98.00 185 ALA A CA 1
ATOM 1465 C C . ALA A 1 185 ? 1.067 4.385 -0.366 1.00 98.00 185 ALA A C 1
ATOM 1467 O O . ALA A 1 185 ? 0.013 5.005 -0.274 1.00 98.00 185 ALA A O 1
ATOM 1468 N N . LEU A 1 186 ? 1.242 3.378 -1.222 1.00 98.56 186 LEU A N 1
ATOM 1469 C CA . LEU A 1 186 ? 0.239 2.908 -2.182 1.00 98.56 186 LEU A CA 1
ATOM 1470 C C . LEU A 1 186 ? -0.168 1.468 -1.868 1.00 98.56 186 LEU A C 1
ATOM 1472 O O . LEU A 1 186 ? 0.665 0.674 -1.422 1.00 98.56 186 LEU A O 1
ATOM 1476 N N . THR A 1 187 ? -1.418 1.100 -2.160 1.00 98.75 187 THR A N 1
ATOM 1477 C CA . THR A 1 187 ? -1.856 -0.307 -2.093 1.00 98.75 187 THR A CA 1
ATOM 1478 C C . THR A 1 187 ? -1.753 -0.949 -3.466 1.00 98.75 187 THR A C 1
ATOM 1480 O O . THR A 1 187 ? -2.385 -0.462 -4.398 1.00 98.75 187 THR A O 1
ATOM 1483 N N . ILE A 1 188 ? -0.998 -2.040 -3.609 1.00 98.56 188 ILE A N 1
ATOM 1484 C CA . ILE A 1 188 ? -0.806 -2.716 -4.898 1.00 98.56 188 ILE A CA 1
ATOM 1485 C C . ILE A 1 188 ? -1.763 -3.901 -5.038 1.00 98.56 188 ILE A C 1
ATOM 1487 O O . ILE A 1 188 ? -1.823 -4.783 -4.182 1.00 98.56 188 ILE A O 1
ATOM 1491 N N . TRP A 1 189 ? -2.462 -3.942 -6.170 1.00 98.62 189 TRP A N 1
ATOM 1492 C CA . TRP A 1 189 ? -3.459 -4.961 -6.510 1.00 98.62 189 TRP A CA 1
ATOM 1493 C C . TRP A 1 189 ? -3.053 -5.842 -7.688 1.00 98.62 189 TRP A C 1
ATOM 1495 O O . TRP A 1 189 ? -3.531 -6.973 -7.806 1.00 98.62 189 TRP A O 1
ATOM 1505 N N . GLY A 1 190 ? -2.177 -5.339 -8.556 1.00 97.81 190 GLY A N 1
ATOM 1506 C CA . GLY A 1 190 ? -1.656 -6.078 -9.695 1.00 97.81 190 GLY A CA 1
ATOM 1507 C C . GLY A 1 190 ? -0.337 -5.520 -10.213 1.00 97.81 190 GLY A C 1
ATOM 1508 O O . GLY A 1 190 ? 0.031 -4.390 -9.908 1.00 97.81 190 GLY A O 1
ATOM 1509 N N . VAL A 1 191 ? 0.363 -6.320 -11.010 1.00 96.62 191 VAL A N 1
ATOM 1510 C CA . VAL A 1 191 ? 1.614 -5.968 -11.701 1.00 96.62 191 VAL A CA 1
ATOM 1511 C C . VAL A 1 191 ? 1.477 -6.206 -13.192 1.00 96.62 191 VAL A C 1
ATOM 1513 O O . VAL A 1 191 ? 0.740 -7.100 -13.607 1.00 96.62 191 VAL A O 1
ATOM 1516 N N . GLU A 1 192 ? 2.221 -5.441 -13.978 1.00 94.88 192 GLU A N 1
ATOM 1517 C CA . GLU A 1 192 ? 2.260 -5.522 -15.432 1.00 94.88 192 GLU A CA 1
ATOM 1518 C C . GLU A 1 192 ? 3.695 -5.799 -15.901 1.00 94.88 192 GLU A C 1
ATOM 1520 O O . GLU A 1 192 ? 4.634 -5.124 -15.473 1.00 94.88 192 GLU A O 1
ATOM 1525 N N . TYR A 1 193 ? 3.889 -6.838 -16.718 1.00 89.94 193 TYR A N 1
ATOM 1526 C CA . TYR A 1 193 ? 5.217 -7.337 -17.090 1.00 89.94 193 TYR A CA 1
ATOM 1527 C C . TYR A 1 193 ? 5.284 -7.910 -18.514 1.00 89.94 193 TYR A C 1
ATOM 1529 O O . TYR A 1 193 ? 4.314 -8.458 -19.036 1.00 89.94 193 TYR A O 1
ATOM 1537 N N . GLN A 1 194 ? 6.471 -7.862 -19.119 1.00 86.06 194 GLN A N 1
ATOM 1538 C CA . GLN A 1 194 ? 6.806 -8.576 -20.351 1.00 86.06 194 GLN A CA 1
ATOM 1539 C C . GLN A 1 194 ? 6.978 -10.084 -20.083 1.00 86.06 194 GLN A C 1
ATOM 1541 O O . GLN A 1 194 ? 7.566 -10.511 -19.079 1.00 86.06 194 GLN A O 1
ATOM 1546 N N . THR A 1 195 ? 6.442 -10.915 -20.979 1.00 72.88 195 THR A N 1
ATOM 1547 C CA . THR A 1 195 ? 6.406 -12.384 -20.838 1.00 72.88 195 THR A CA 1
ATOM 1548 C C . THR A 1 195 ? 7.694 -13.111 -21.233 1.00 72.88 195 THR A C 1
ATOM 1550 O O . THR A 1 195 ? 7.821 -14.309 -20.970 1.00 72.88 195 THR A O 1
ATOM 1553 N N . ASP A 1 196 ? 8.679 -12.434 -21.826 1.00 67.38 196 ASP A N 1
ATOM 1554 C CA . ASP A 1 196 ? 9.937 -13.014 -22.316 1.00 67.38 196 ASP A CA 1
ATOM 1555 C C . ASP A 1 196 ? 10.990 -13.195 -21.204 1.00 67.38 196 ASP A C 1
ATOM 1557 O O . ASP A 1 196 ? 12.146 -12.788 -21.298 1.00 67.38 196 ASP A O 1
ATOM 1561 N N . PHE A 1 197 ? 10.582 -13.902 -20.148 1.00 53.12 197 PHE A N 1
ATOM 1562 C CA . PHE A 1 197 ? 11.289 -14.094 -18.875 1.00 53.12 197 PHE A CA 1
ATOM 1563 C C . PHE A 1 197 ? 12.795 -14.405 -18.955 1.00 53.12 197 PHE A C 1
ATOM 1565 O O . PHE A 1 197 ? 13.551 -14.049 -18.059 1.00 53.12 197 PHE A O 1
ATOM 1572 N N . ASN A 1 198 ? 13.246 -15.071 -20.020 1.00 50.38 198 ASN A N 1
ATOM 1573 C CA . ASN A 1 198 ? 14.647 -15.459 -20.195 1.00 50.38 198 ASN A CA 1
ATOM 1574 C C . ASN A 1 198 ? 15.569 -14.309 -20.655 1.00 50.38 198 ASN A C 1
ATOM 1576 O O . ASN A 1 198 ? 16.774 -14.533 -20.763 1.00 50.38 198 ASN A O 1
ATOM 1580 N N . ALA A 1 199 ? 15.032 -13.126 -20.979 1.00 54.22 199 ALA A N 1
ATOM 1581 C CA . ALA A 1 199 ? 15.784 -12.038 -21.608 1.00 54.22 199 ALA A CA 1
ATOM 1582 C C . ALA A 1 199 ? 15.987 -10.794 -20.725 1.00 54.22 199 ALA A C 1
ATOM 1584 O O . ALA A 1 199 ? 16.999 -10.112 -20.890 1.00 54.22 199 ALA A O 1
ATOM 1585 N N . ASN A 1 200 ? 15.062 -10.485 -19.807 1.00 64.69 200 ASN A N 1
ATOM 1586 C CA . ASN A 1 200 ? 15.021 -9.174 -19.156 1.00 64.69 200 ASN A CA 1
ATOM 1587 C C . ASN A 1 200 ? 14.668 -9.250 -17.650 1.00 64.69 200 ASN A C 1
ATOM 1589 O O . ASN A 1 200 ? 13.539 -9.603 -17.310 1.00 64.69 200 ASN A O 1
ATOM 1593 N N . PRO A 1 201 ? 15.576 -8.875 -16.724 1.00 59.56 201 PRO A N 1
ATOM 1594 C CA . PRO A 1 201 ? 15.239 -8.742 -15.304 1.00 59.56 201 PRO A CA 1
ATOM 1595 C C . PRO A 1 201 ? 14.468 -7.443 -15.006 1.00 59.56 201 PRO A C 1
ATOM 1597 O O . PRO A 1 201 ? 13.807 -7.340 -13.978 1.00 59.56 201 PRO A O 1
ATOM 1600 N N . TYR A 1 202 ? 14.490 -6.483 -15.934 1.00 70.38 202 TYR A N 1
ATOM 1601 C CA . TYR A 1 202 ? 13.760 -5.216 -15.893 1.00 70.38 202 TYR A CA 1
ATOM 1602 C C . TYR A 1 202 ? 12.379 -5.329 -16.566 1.00 70.38 202 TYR A C 1
ATOM 1604 O O . TYR A 1 202 ? 11.874 -4.362 -17.121 1.00 70.38 202 TYR A O 1
ATOM 1612 N N . ARG A 1 203 ? 11.778 -6.526 -16.574 1.00 82.00 203 ARG A N 1
ATOM 1613 C CA . ARG A 1 203 ? 10.564 -6.854 -17.349 1.00 82.00 203 ARG A CA 1
ATOM 1614 C C . ARG A 1 203 ? 9.271 -6.162 -16.907 1.00 82.00 203 ARG A C 1
ATOM 1616 O O . ARG A 1 203 ? 8.245 -6.416 -17.526 1.00 82.00 203 ARG A O 1
ATOM 1623 N N . TYR A 1 204 ? 9.268 -5.411 -15.811 1.00 91.94 204 TYR A N 1
ATOM 1624 C CA . TYR A 1 204 ? 8.051 -4.792 -15.285 1.00 91.94 204 TYR A CA 1
ATOM 1625 C C . TYR A 1 204 ? 7.792 -3.466 -15.997 1.00 91.94 204 TYR A C 1
ATOM 1627 O O . TYR A 1 204 ? 8.660 -2.602 -16.015 1.00 91.94 204 TYR A O 1
ATOM 1635 N N . GLU A 1 205 ? 6.593 -3.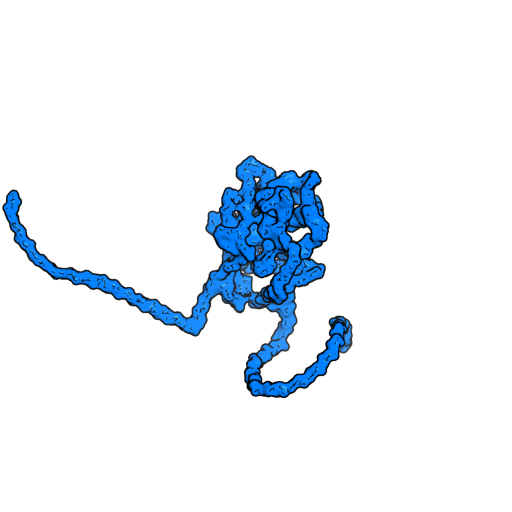326 -16.555 1.00 93.50 205 GLU A N 1
ATOM 1636 C CA . GLU A 1 205 ? 6.118 -2.109 -17.228 1.00 93.50 205 GLU A CA 1
ATOM 1637 C C . GLU A 1 205 ? 5.361 -1.198 -16.255 1.00 93.50 205 GLU A C 1
ATOM 1639 O O . GLU A 1 205 ? 5.356 0.024 -16.403 1.00 93.50 205 GLU A O 1
ATOM 1644 N N . GLY A 1 206 ? 4.717 -1.783 -15.240 1.00 96.31 206 GLY A N 1
ATOM 1645 C CA . GLY A 1 206 ? 3.927 -1.029 -14.278 1.00 96.31 206 GLY A CA 1
ATOM 1646 C C . GLY A 1 206 ? 3.274 -1.864 -13.185 1.00 96.31 206 GLY A C 1
ATOM 1647 O O . GLY A 1 206 ? 3.511 -3.067 -13.033 1.00 96.31 206 GLY A O 1
ATOM 1648 N N . PHE A 1 207 ? 2.430 -1.198 -12.407 1.00 97.94 207 PHE A N 1
ATOM 1649 C CA . PHE A 1 207 ? 1.550 -1.808 -11.422 1.00 97.94 207 PHE A CA 1
ATOM 1650 C C . PHE A 1 207 ? 0.210 -1.077 -11.328 1.00 97.94 207 PHE A C 1
ATOM 1652 O O . PHE A 1 207 ? 0.071 0.096 -11.673 1.00 97.94 207 PHE A O 1
ATOM 1659 N N . TRP A 1 208 ? -0.783 -1.797 -10.819 1.00 98.50 208 TRP A N 1
ATOM 1660 C CA . TRP A 1 208 ? -2.138 -1.313 -10.594 1.00 98.50 208 TRP A CA 1
ATOM 1661 C C . TRP A 1 208 ? -2.356 -1.114 -9.097 1.00 98.50 208 TRP A C 1
ATO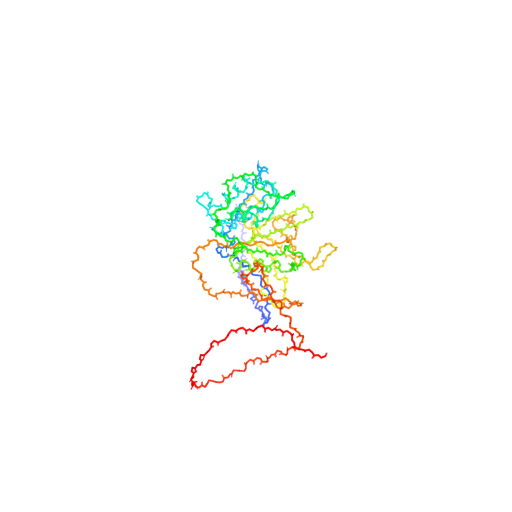M 1663 O O . TRP A 1 208 ? -2.217 -2.066 -8.321 1.00 98.50 208 TRP A O 1
ATOM 1673 N N . ALA A 1 209 ? -2.685 0.112 -8.693 1.00 98.50 209 ALA A N 1
ATOM 1674 C CA . ALA A 1 209 ? -2.724 0.516 -7.294 1.00 98.50 209 ALA A CA 1
ATOM 1675 C C . ALA A 1 209 ? -3.897 1.441 -6.957 1.00 98.50 209 ALA A C 1
ATOM 1677 O O . ALA A 1 209 ? -4.486 2.068 -7.836 1.00 98.50 209 ALA A O 1
ATOM 1678 N N . THR A 1 210 ? -4.213 1.512 -5.667 1.00 98.38 210 THR A N 1
ATOM 1679 C CA . THR A 1 210 ? -5.117 2.512 -5.083 1.00 98.38 210 THR A CA 1
ATOM 1680 C C . THR A 1 210 ? -4.333 3.459 -4.177 1.00 98.38 210 THR A C 1
ATOM 1682 O O . THR A 1 210 ? -3.293 3.080 -3.616 1.00 98.38 210 THR A O 1
ATOM 1685 N N . ASP A 1 211 ? -4.800 4.701 -4.096 1.00 97.19 211 ASP A N 1
ATOM 1686 C CA . ASP A 1 211 ? -4.047 5.856 -3.616 1.00 97.19 211 ASP A CA 1
ATOM 1687 C C . ASP A 1 211 ? -4.961 6.780 -2.806 1.00 97.19 211 ASP A C 1
ATOM 1689 O O . ASP A 1 211 ? -5.869 7.402 -3.352 1.00 97.19 211 ASP A O 1
ATOM 1693 N N . SER A 1 212 ? -4.680 6.909 -1.509 1.00 96.38 212 SER A N 1
ATOM 1694 C CA . SER A 1 212 ? -5.528 7.646 -0.571 1.00 96.38 212 SER A CA 1
ATOM 1695 C C . SER A 1 212 ? -5.674 9.139 -0.864 1.00 96.38 212 SER A C 1
ATOM 1697 O O . SER A 1 212 ? -6.550 9.779 -0.285 1.00 96.38 212 SER A O 1
ATOM 1699 N N . ASP A 1 213 ? -4.808 9.702 -1.706 1.00 93.38 213 ASP A N 1
ATOM 1700 C CA . ASP A 1 213 ? -4.695 11.146 -1.918 1.00 93.38 213 ASP A CA 1
ATOM 1701 C C . ASP A 1 213 ? -5.437 11.606 -3.185 1.00 93.38 213 ASP A C 1
ATOM 1703 O O . ASP A 1 213 ? -5.521 12.806 -3.464 1.00 93.38 213 ASP A O 1
ATOM 1707 N N . ASP A 1 214 ? -6.010 10.669 -3.950 1.00 88.75 214 ASP A N 1
ATOM 1708 C CA . ASP A 1 214 ? -6.658 10.960 -5.231 1.00 88.75 214 ASP A CA 1
ATOM 1709 C C . ASP A 1 214 ? -8.153 11.325 -5.151 1.00 88.75 214 ASP A C 1
ATOM 1711 O O . ASP A 1 214 ? -8.739 11.809 -6.131 1.00 88.75 214 ASP A O 1
ATOM 1715 N N . LYS A 1 215 ? -8.724 11.193 -3.947 1.00 83.94 215 LYS A N 1
ATOM 1716 C CA . LYS A 1 215 ? -10.049 11.663 -3.511 1.00 83.94 215 LYS A CA 1
ATOM 1717 C C . LYS A 1 215 ? -11.220 10.946 -4.192 1.00 83.94 215 LYS A C 1
ATOM 1719 O O . LYS A 1 215 ? -12.364 11.394 -4.073 1.00 83.94 215 LYS A O 1
ATOM 1724 N N . GLN A 1 216 ? -10.981 9.864 -4.937 1.00 86.25 216 GLN A N 1
ATOM 1725 C CA . GLN A 1 216 ? -12.002 9.201 -5.750 1.00 86.25 216 GLN A CA 1
ATOM 1726 C C . GLN A 1 216 ? -11.722 7.709 -5.903 1.00 86.25 216 GLN A C 1
ATOM 1728 O O . GLN A 1 216 ? -10.827 7.352 -6.650 1.00 86.25 216 GLN A O 1
ATOM 1733 N N . ALA A 1 217 ? -12.595 6.852 -5.360 1.00 89.50 217 ALA A N 1
ATOM 1734 C CA . ALA A 1 217 ? -12.500 5.391 -5.474 1.00 89.50 217 ALA A CA 1
ATOM 1735 C C . ALA A 1 217 ? -12.150 4.891 -6.901 1.00 89.50 217 ALA A C 1
ATOM 1737 O O . ALA A 1 217 ? -13.038 4.751 -7.755 1.00 89.50 217 ALA A O 1
ATOM 1738 N N . ARG A 1 218 ? -10.868 4.602 -7.165 1.00 93.81 218 ARG A N 1
ATOM 1739 C CA . ARG A 1 218 ? -10.331 4.233 -8.479 1.00 93.81 218 ARG A CA 1
ATOM 1740 C C . ARG A 1 218 ? -9.063 3.388 -8.384 1.00 93.81 218 ARG A C 1
ATOM 1742 O O . ARG A 1 218 ? -8.151 3.636 -7.609 1.00 93.81 218 ARG A O 1
ATOM 1749 N N . LEU A 1 219 ? -8.961 2.425 -9.292 1.00 97.31 219 LEU A N 1
ATOM 1750 C CA . LEU A 1 219 ? -7.721 1.700 -9.533 1.00 97.31 219 LEU A CA 1
ATOM 1751 C C . LEU A 1 219 ? -6.909 2.440 -10.605 1.00 97.31 219 LEU A C 1
ATOM 1753 O O . LEU A 1 219 ? -7.321 2.489 -11.765 1.00 97.31 219 LEU A O 1
ATOM 1757 N N . ALA A 1 220 ? -5.769 3.006 -10.221 1.00 96.94 220 ALA A N 1
ATOM 1758 C CA . ALA A 1 220 ? -4.874 3.731 -11.116 1.00 96.94 220 ALA A CA 1
ATOM 1759 C C . ALA A 1 220 ? -3.698 2.860 -11.583 1.00 96.94 220 ALA A C 1
ATOM 1761 O O . ALA A 1 220 ? -3.287 1.917 -10.901 1.00 96.94 220 ALA A O 1
ATOM 1762 N N . HIS A 1 221 ? -3.155 3.192 -12.756 1.00 97.56 221 HIS A N 1
ATOM 1763 C CA . HIS A 1 221 ? -1.956 2.561 -13.297 1.00 97.56 221 HIS A CA 1
ATOM 1764 C C . HIS A 1 221 ? -0.732 3.455 -13.081 1.00 97.56 221 HIS A C 1
ATOM 1766 O O . HIS A 1 221 ? -0.777 4.672 -13.290 1.00 97.56 221 HIS A O 1
ATOM 1772 N N . PHE A 1 222 ? 0.365 2.828 -12.673 1.00 98.00 222 PHE A N 1
ATOM 1773 C CA . PHE A 1 222 ? 1.656 3.461 -12.466 1.00 98.00 222 PHE A CA 1
ATOM 1774 C C . PHE A 1 222 ? 2.677 2.720 -13.321 1.00 98.00 222 PHE A C 1
ATOM 1776 O O . PHE A 1 222 ? 2.920 1.534 -13.099 1.00 98.00 222 PHE A O 1
ATOM 1783 N N . ARG A 1 223 ? 3.290 3.411 -14.284 1.00 97.31 223 ARG A N 1
ATOM 1784 C CA . ARG A 1 223 ? 4.434 2.869 -15.020 1.00 97.31 223 ARG A CA 1
ATOM 1785 C C . ARG A 1 223 ? 5.660 2.815 -14.121 1.00 97.31 223 ARG A C 1
ATOM 1787 O O . ARG A 1 223 ? 5.870 3.712 -13.297 1.00 97.31 223 ARG A O 1
ATOM 1794 N N . VAL A 1 224 ? 6.486 1.794 -14.330 1.00 95.88 224 VAL A N 1
ATOM 1795 C CA . VAL A 1 224 ? 7.788 1.668 -13.675 1.00 95.88 224 VAL A CA 1
ATOM 1796 C C . VAL A 1 224 ? 8.919 1.539 -14.688 1.00 95.88 224 VAL A C 1
ATOM 1798 O O . VAL A 1 224 ? 8.751 0.967 -15.759 1.00 95.88 224 VAL A O 1
ATOM 1801 N N . GLU A 1 225 ? 10.085 2.071 -14.337 1.00 93.31 225 GLU A N 1
ATOM 1802 C CA . GLU A 1 225 ? 11.320 1.955 -15.116 1.00 93.31 225 GLU A CA 1
ATOM 1803 C C . GLU A 1 225 ? 12.471 1.652 -14.155 1.00 93.31 225 GLU A C 1
ATOM 1805 O O . GLU A 1 225 ? 12.618 2.328 -13.135 1.00 93.31 225 GLU A O 1
ATOM 1810 N N . TYR A 1 226 ? 13.301 0.647 -14.452 1.00 91.94 226 TYR A N 1
ATOM 1811 C CA . TYR A 1 226 ? 14.490 0.397 -13.639 1.00 91.94 226 TYR A CA 1
ATOM 1812 C C . TYR A 1 226 ? 15.671 1.245 -14.115 1.00 91.94 226 TYR A C 1
ATOM 1814 O O . TYR A 1 226 ? 16.216 1.030 -15.199 1.00 91.94 226 TYR A O 1
ATOM 1822 N N . VAL A 1 227 ? 16.100 2.191 -13.282 1.00 89.69 227 VAL A N 1
ATOM 1823 C CA . VAL A 1 227 ? 17.178 3.130 -13.609 1.00 89.69 227 VAL A CA 1
ATOM 1824 C C . VAL A 1 227 ? 18.517 2.532 -13.186 1.00 89.69 227 VAL A C 1
ATOM 1826 O O . VAL A 1 227 ? 18.900 2.602 -12.020 1.00 89.69 227 VAL A O 1
ATOM 1829 N N . THR A 1 228 ? 19.255 1.954 -14.135 1.00 83.94 228 THR A N 1
ATOM 1830 C CA . THR A 1 228 ? 20.596 1.382 -13.898 1.00 83.94 228 THR A CA 1
ATOM 1831 C C . THR A 1 228 ? 21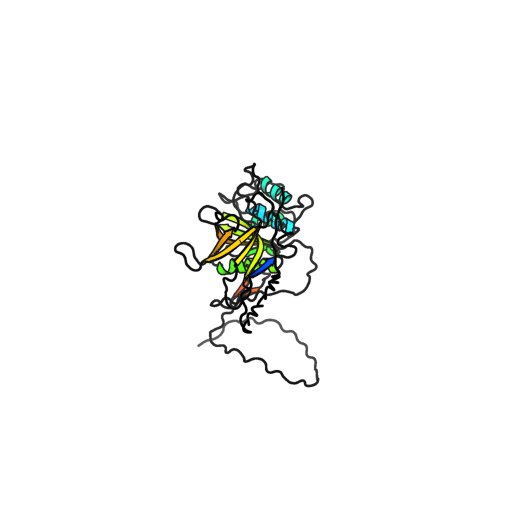.691 2.441 -13.752 1.00 83.94 228 THR A C 1
ATOM 1833 O O . THR A 1 228 ? 22.669 2.229 -13.039 1.00 83.94 228 THR A O 1
ATOM 1836 N N . GLU A 1 229 ? 21.545 3.598 -14.402 1.00 78.50 229 GLU A N 1
ATOM 1837 C CA . GLU A 1 229 ? 22.540 4.672 -14.395 1.00 78.50 229 GLU A CA 1
ATOM 1838 C C . GLU A 1 229 ? 21.887 6.048 -14.229 1.00 78.50 229 GLU A C 1
ATOM 1840 O O . GLU A 1 229 ? 20.965 6.417 -14.952 1.00 78.50 229 GLU A O 1
ATOM 1845 N N . GLY A 1 230 ? 22.425 6.849 -13.309 1.00 70.81 230 GLY A N 1
ATOM 1846 C CA . GLY A 1 230 ? 22.026 8.237 -13.116 1.00 70.81 230 GLY A CA 1
ATOM 1847 C C . GLY A 1 230 ? 22.979 8.978 -12.179 1.00 70.81 230 GLY A C 1
ATOM 1848 O O . GLY A 1 230 ? 23.675 8.380 -11.358 1.00 70.81 230 GLY A O 1
ATOM 1849 N N . THR A 1 231 ? 23.043 10.304 -12.321 1.00 65.38 231 THR A N 1
ATOM 1850 C CA . THR A 1 231 ? 24.038 11.160 -11.641 1.00 65.38 231 THR A CA 1
ATOM 1851 C C . THR A 1 231 ? 23.876 11.199 -10.118 1.00 65.38 231 THR A C 1
ATOM 1853 O O . THR A 1 231 ? 24.856 11.392 -9.401 1.00 65.38 231 THR A O 1
ATOM 1856 N N . PHE A 1 232 ? 22.644 11.032 -9.627 1.00 63.22 232 PHE A N 1
ATOM 1857 C CA . PHE A 1 232 ? 22.294 11.113 -8.201 1.00 63.22 232 PHE A CA 1
ATOM 1858 C C . PHE A 1 232 ? 21.479 9.920 -7.698 1.00 63.22 232 PHE A C 1
ATOM 1860 O O . PHE A 1 232 ? 21.441 9.678 -6.496 1.00 63.22 232 PHE A O 1
ATOM 1867 N N . ILE A 1 233 ? 20.826 9.195 -8.607 1.00 70.62 233 ILE A N 1
ATOM 1868 C CA . ILE A 1 233 ? 19.966 8.055 -8.309 1.00 70.62 233 ILE A CA 1
ATOM 1869 C C . ILE A 1 233 ? 20.244 7.001 -9.379 1.00 70.62 233 ILE A C 1
ATOM 1871 O O . ILE A 1 233 ? 20.320 7.333 -10.561 1.00 70.62 233 ILE A O 1
ATOM 1875 N N . ARG A 1 234 ? 20.455 5.765 -8.945 1.00 80.38 234 ARG A N 1
ATOM 1876 C CA . ARG A 1 234 ? 20.686 4.572 -9.762 1.00 80.38 234 ARG A CA 1
ATOM 1877 C C . ARG A 1 234 ? 20.302 3.356 -8.930 1.00 80.38 234 ARG A C 1
ATOM 1879 O O . ARG A 1 234 ? 20.193 3.484 -7.711 1.00 80.38 234 ARG A O 1
ATOM 1886 N N . ASP A 1 235 ? 20.183 2.210 -9.580 1.00 85.69 235 ASP A N 1
ATOM 1887 C CA . ASP A 1 235 ? 19.811 0.946 -8.958 1.00 85.69 235 ASP A CA 1
ATOM 1888 C C . ASP A 1 235 ? 18.458 1.057 -8.225 1.00 85.69 235 ASP A C 1
ATOM 1890 O O . ASP A 1 235 ? 18.355 0.744 -7.044 1.00 85.69 235 ASP A O 1
ATOM 1894 N N . ILE A 1 236 ? 17.431 1.575 -8.913 1.00 90.12 236 ILE A N 1
ATOM 1895 C CA . ILE A 1 236 ? 16.080 1.810 -8.369 1.00 90.12 236 ILE A CA 1
ATOM 1896 C C . ILE A 1 236 ? 14.976 1.498 -9.385 1.00 90.12 236 ILE A C 1
ATOM 1898 O O . ILE A 1 236 ? 15.174 1.640 -10.591 1.00 90.12 236 ILE A O 1
ATOM 1902 N N . TRP A 1 237 ? 13.773 1.206 -8.889 1.00 94.00 237 TRP A N 1
ATOM 1903 C CA . TRP A 1 237 ? 12.538 1.316 -9.669 1.00 94.00 237 TRP A CA 1
ATOM 1904 C C . TRP A 1 237 ? 11.973 2.733 -9.566 1.00 94.00 237 TRP A C 1
ATOM 1906 O O . TRP A 1 237 ? 11.453 3.120 -8.518 1.00 94.00 237 TRP A O 1
ATOM 1916 N N . TRP A 1 238 ? 12.081 3.506 -10.646 1.00 95.44 238 TRP A N 1
ATOM 1917 C CA . TRP A 1 238 ? 11.370 4.772 -10.815 1.00 95.44 238 TRP A CA 1
ATOM 1918 C C . TRP A 1 238 ? 9.891 4.502 -11.103 1.00 95.44 238 TRP A C 1
ATOM 1920 O O . TRP A 1 238 ? 9.558 3.527 -11.772 1.00 95.44 238 TRP A O 1
ATOM 1930 N N . VAL A 1 239 ? 9.012 5.364 -10.601 1.00 97.19 239 VAL A N 1
ATOM 1931 C CA . VAL A 1 239 ? 7.553 5.246 -10.668 1.00 97.19 239 VAL A CA 1
ATOM 1932 C C . VAL A 1 239 ? 6.982 6.546 -11.224 1.00 97.19 239 VAL A C 1
ATOM 1934 O O . VAL A 1 239 ? 7.348 7.626 -10.761 1.00 97.19 239 VAL A O 1
ATOM 1937 N N . THR A 1 240 ? 6.069 6.448 -12.191 1.00 97.62 240 THR A N 1
ATOM 1938 C CA . THR A 1 240 ? 5.270 7.577 -12.701 1.00 97.62 240 THR A CA 1
ATOM 1939 C C . THR A 1 240 ? 3.809 7.158 -12.813 1.00 97.62 240 THR A C 1
ATOM 1941 O O . THR A 1 240 ? 3.519 6.115 -13.400 1.00 97.62 240 THR A O 1
ATOM 1944 N N . ARG A 1 241 ? 2.879 7.955 -12.284 1.00 96.75 241 ARG A N 1
ATOM 1945 C CA . ARG A 1 241 ? 1.440 7.696 -12.443 1.00 96.75 241 ARG A CA 1
ATOM 1946 C C . ARG A 1 241 ? 0.965 8.123 -13.836 1.00 96.75 241 ARG A C 1
ATOM 1948 O O . ARG A 1 241 ? 1.395 9.148 -14.358 1.00 96.75 241 ARG A O 1
ATOM 1955 N N . ASP A 1 242 ? 0.090 7.337 -14.462 1.00 95.06 242 ASP A N 1
ATOM 1956 C CA . ASP A 1 242 ? -0.294 7.580 -15.863 1.00 95.06 242 ASP A CA 1
ATOM 1957 C C . ASP A 1 242 ? -1.248 8.754 -16.069 1.00 95.06 242 ASP A C 1
ATOM 1959 O O . ASP A 1 242 ? -1.208 9.402 -17.117 1.00 95.06 242 ASP A O 1
ATOM 1963 N N . ASP A 1 243 ? -2.093 9.030 -15.081 1.00 92.12 243 ASP A N 1
ATOM 1964 C CA . ASP A 1 243 ? -3.072 10.113 -15.109 1.00 92.12 243 ASP A CA 1
ATOM 1965 C C . ASP A 1 243 ? -2.665 11.341 -14.275 1.00 92.12 243 ASP A C 1
ATOM 1967 O O . ASP A 1 243 ? -3.337 12.369 -14.339 1.00 92.12 243 ASP A O 1
ATOM 1971 N N . ASP A 1 244 ? -1.535 11.259 -13.567 1.00 93.06 244 ASP A N 1
ATOM 1972 C CA . ASP A 1 244 ? -0.881 12.373 -12.878 1.00 93.06 244 ASP A CA 1
ATOM 1973 C C . ASP A 1 244 ? 0.645 12.314 -13.099 1.00 93.06 244 ASP A C 1
ATOM 1975 O O . ASP A 1 244 ? 1.363 11.633 -12.361 1.00 93.06 244 ASP A O 1
ATOM 1979 N N . PRO A 1 245 ? 1.175 13.020 -14.112 1.00 89.25 245 PRO A N 1
ATOM 1980 C CA . PRO A 1 245 ? 2.602 13.018 -14.395 1.00 89.25 245 PRO A CA 1
ATOM 1981 C C . PRO A 1 245 ? 3.434 13.791 -13.360 1.00 89.25 245 PRO A C 1
ATOM 1983 O O . PRO A 1 245 ? 4.657 13.717 -13.450 1.00 89.25 245 PRO A O 1
ATOM 1986 N N . ASP A 1 246 ? 2.831 14.518 -12.410 1.00 92.31 246 ASP A N 1
ATOM 1987 C CA . ASP A 1 246 ? 3.563 15.170 -11.316 1.00 92.31 246 ASP A CA 1
ATOM 1988 C C . ASP A 1 246 ? 3.819 14.189 -10.149 1.00 92.31 246 ASP A C 1
ATOM 1990 O O . ASP A 1 246 ? 4.771 14.368 -9.378 1.00 92.31 246 ASP A O 1
ATOM 1994 N N . PHE A 1 247 ? 3.063 13.083 -10.068 1.00 95.25 247 PHE A N 1
ATOM 1995 C CA . PHE A 1 247 ? 3.390 11.950 -9.202 1.00 95.25 247 PHE A CA 1
ATOM 1996 C C . PHE A 1 247 ? 4.577 11.161 -9.775 1.00 95.25 247 PHE A C 1
ATOM 1998 O O . PHE A 1 247 ? 4.425 10.242 -10.588 1.00 95.25 247 PHE A O 1
ATOM 2005 N N . GLN A 1 248 ? 5.781 11.519 -9.322 1.00 95.75 248 GLN A N 1
ATOM 2006 C CA . GLN A 1 248 ? 7.025 10.826 -9.659 1.00 95.75 248 GLN A CA 1
ATOM 2007 C C . GLN A 1 248 ? 7.916 10.598 -8.437 1.00 95.75 248 GLN A C 1
ATOM 2009 O O . GLN A 1 248 ? 8.085 11.477 -7.583 1.00 95.75 248 GLN A O 1
ATOM 2014 N N . GLY A 1 249 ? 8.546 9.427 -8.395 1.00 95.69 249 GLY A N 1
ATOM 2015 C CA . GLY A 1 249 ? 9.486 9.035 -7.351 1.00 95.69 249 GLY A CA 1
ATOM 2016 C C . GLY A 1 249 ? 10.089 7.662 -7.620 1.00 95.69 249 GLY A C 1
ATOM 2017 O O . GLY A 1 249 ? 10.044 7.164 -8.739 1.00 95.69 249 GLY A O 1
ATOM 2018 N N . TRP A 1 250 ? 10.641 7.032 -6.590 1.00 95.38 250 TRP A N 1
ATOM 2019 C CA . TRP A 1 250 ? 11.179 5.678 -6.651 1.00 95.38 250 TRP A CA 1
ATOM 2020 C C . TRP A 1 250 ? 10.677 4.816 -5.495 1.00 95.38 250 TRP A C 1
ATOM 2022 O O . TRP A 1 250 ? 10.336 5.334 -4.428 1.00 95.38 250 TRP A O 1
ATOM 2032 N N . ILE A 1 251 ? 10.623 3.501 -5.706 1.00 95.50 251 ILE A N 1
ATOM 2033 C CA . ILE A 1 251 ? 10.275 2.540 -4.654 1.00 95.50 251 ILE A CA 1
ATOM 2034 C C . ILE A 1 251 ? 11.382 2.547 -3.587 1.00 95.50 251 ILE A C 1
ATOM 2036 O O . ILE A 1 251 ? 12.568 2.519 -3.906 1.00 95.50 251 ILE A O 1
ATOM 2040 N N . ILE A 1 252 ? 10.985 2.620 -2.315 1.00 93.19 252 ILE A N 1
ATOM 2041 C CA . ILE A 1 252 ? 11.876 2.581 -1.137 1.00 93.19 252 ILE A CA 1
ATOM 2042 C C . ILE A 1 252 ? 11.490 1.473 -0.148 1.00 93.19 252 ILE A C 1
ATOM 2044 O O . ILE A 1 252 ? 11.766 1.578 1.046 1.00 93.19 252 ILE A O 1
ATOM 2048 N N . GLY A 1 253 ? 10.774 0.462 -0.635 1.00 91.88 253 GLY A N 1
ATOM 2049 C CA . GLY A 1 253 ? 10.394 -0.716 0.128 1.00 91.88 253 GLY A CA 1
ATOM 2050 C C . GLY A 1 253 ? 8.969 -1.192 -0.139 1.00 91.88 253 GLY A C 1
ATOM 2051 O O . GLY A 1 253 ? 8.066 -0.426 -0.486 1.00 91.88 253 GLY A O 1
ATOM 2052 N N . MET A 1 254 ? 8.777 -2.487 0.078 1.00 94.38 254 MET A N 1
ATOM 2053 C CA . MET A 1 254 ? 7.513 -3.205 -0.011 1.00 94.38 254 MET A CA 1
ATOM 2054 C C . MET A 1 254 ? 7.198 -3.856 1.338 1.00 94.38 254 MET A C 1
ATOM 2056 O O . MET A 1 254 ? 8.082 -4.385 2.017 1.00 94.38 254 MET A O 1
ATOM 2060 N N . GLN A 1 255 ? 5.927 -3.823 1.732 1.00 95.88 255 GLN A N 1
ATOM 2061 C CA . GLN A 1 255 ? 5.402 -4.498 2.914 1.00 95.88 255 GLN A CA 1
ATOM 2062 C C . GLN A 1 255 ? 4.161 -5.308 2.537 1.00 95.88 255 GLN A C 1
ATOM 2064 O O . GLN A 1 255 ? 3.278 -4.827 1.830 1.00 95.88 255 GLN A O 1
ATOM 2069 N N . GLY A 1 256 ? 4.091 -6.546 3.019 1.00 95.88 256 GLY A N 1
ATOM 2070 C CA . GLY A 1 256 ? 3.023 -7.486 2.712 1.00 95.88 256 GLY A CA 1
ATOM 2071 C C . GLY A 1 256 ? 2.333 -8.022 3.961 1.00 95.88 256 GLY A C 1
ATOM 2072 O O . GLY A 1 256 ? 2.987 -8.293 4.972 1.00 95.88 256 GLY A O 1
ATOM 2073 N N . LEU A 1 257 ? 1.018 -8.229 3.873 1.00 96.12 257 LEU A N 1
ATOM 2074 C CA . LEU A 1 257 ? 0.218 -8.896 4.898 1.00 96.12 257 LEU A CA 1
ATOM 2075 C C . LEU A 1 257 ? -0.650 -9.999 4.279 1.00 96.12 257 LEU A C 1
ATOM 2077 O O . LEU A 1 257 ? -1.387 -9.791 3.315 1.00 96.12 257 LEU A O 1
ATOM 2081 N N . ARG A 1 258 ? -0.573 -11.198 4.855 1.00 94.25 258 ARG A N 1
ATOM 2082 C CA . ARG A 1 258 ? -1.405 -12.348 4.477 1.00 94.25 258 ARG A CA 1
ATOM 2083 C C . ARG A 1 258 ? -2.848 -12.184 4.973 1.00 94.25 258 ARG A C 1
ATOM 2085 O O . ARG A 1 258 ? -3.052 -11.629 6.054 1.00 94.25 258 ARG A O 1
ATOM 2092 N N . PRO A 1 259 ? -3.849 -12.712 4.248 1.00 92.44 259 PRO A N 1
ATOM 2093 C CA . PRO A 1 259 ? -5.235 -12.700 4.691 1.00 92.44 259 PRO A CA 1
ATOM 2094 C C . PRO A 1 259 ? -5.447 -13.550 5.952 1.00 92.44 259 PRO A C 1
ATOM 2096 O O . PRO A 1 259 ? -4.865 -14.624 6.128 1.00 92.44 259 PRO A O 1
ATOM 2099 N N . TRP A 1 260 ? -6.350 -13.087 6.808 1.00 87.81 260 TRP A N 1
ATOM 2100 C CA . TRP A 1 260 ? -6.879 -13.811 7.947 1.00 87.81 260 TRP A CA 1
ATOM 2101 C C . TRP A 1 260 ? -7.908 -14.859 7.509 1.00 87.81 260 TRP A C 1
ATOM 2103 O O . TRP A 1 260 ? -9.061 -14.553 7.181 1.00 87.81 260 TRP A O 1
ATOM 2113 N N . GLN A 1 261 ? -7.500 -16.127 7.569 1.00 71.88 261 GLN A N 1
ATOM 2114 C CA . GLN A 1 261 ? -8.402 -17.273 7.502 1.00 71.88 261 GLN A CA 1
ATOM 2115 C C . GLN A 1 261 ? -8.067 -18.295 8.599 1.00 71.88 261 GLN A C 1
ATOM 2117 O O . GLN A 1 261 ? -6.902 -18.690 8.725 1.00 71.88 261 GLN A O 1
ATOM 2122 N N . PRO A 1 262 ? -9.063 -18.817 9.343 1.00 47.75 262 PRO A N 1
ATOM 2123 C CA . PRO A 1 262 ? -8.901 -20.077 10.055 1.00 47.75 262 PRO A CA 1
ATOM 2124 C C . PRO A 1 262 ? -8.774 -21.201 9.013 1.00 47.75 262 PRO A C 1
ATOM 2126 O O . PRO A 1 262 ? -9.754 -21.589 8.383 1.00 47.75 262 PRO A O 1
ATOM 2129 N N . GLN A 1 263 ? -7.543 -21.676 8.808 1.00 39.22 263 GLN A N 1
ATOM 2130 C CA . GLN A 1 263 ? -7.165 -22.647 7.772 1.00 39.22 263 GLN A CA 1
ATOM 2131 C C . GLN A 1 263 ? -8.117 -23.859 7.713 1.00 39.22 263 GLN A C 1
ATOM 2133 O O . GLN A 1 263 ? -8.401 -24.489 8.736 1.00 39.22 263 GLN A O 1
ATOM 2138 N N . PRO A 1 264 ? -8.513 -24.259 6.496 1.00 37.62 264 PRO A N 1
ATOM 2139 C CA . PRO A 1 264 ? -7.861 -25.437 5.931 1.00 37.62 264 PRO A CA 1
ATOM 2140 C C . PRO A 1 264 ? -7.105 -25.114 4.635 1.00 37.62 264 PRO A C 1
ATOM 2142 O O . PRO A 1 264 ? -7.687 -24.747 3.620 1.00 37.62 264 PRO A O 1
ATOM 2145 N N . TYR A 1 265 ? -5.794 -25.327 4.694 1.00 35.88 265 TYR A N 1
ATOM 2146 C CA . TYR A 1 265 ? -4.815 -25.177 3.619 1.00 35.88 265 TYR A CA 1
ATOM 2147 C C . TYR A 1 265 ? -5.227 -25.903 2.317 1.00 35.88 265 TYR A C 1
ATOM 2149 O O . TYR A 1 265 ? -5.291 -27.140 2.312 1.00 35.88 265 TYR A O 1
ATOM 2157 N N . PRO A 1 266 ? -5.460 -25.193 1.196 1.00 39.81 266 PRO A N 1
ATOM 2158 C CA . PRO A 1 266 ? -5.705 -25.818 -0.095 1.00 39.81 266 PRO A CA 1
ATOM 2159 C C . PRO A 1 266 ? -4.388 -26.081 -0.843 1.00 39.81 266 PRO A C 1
ATOM 2161 O O . PRO A 1 266 ? -3.920 -25.263 -1.625 1.00 39.81 266 PRO A O 1
ATOM 2164 N N . GLY A 1 267 ? -3.847 -27.288 -0.668 1.00 34.44 267 GLY A N 1
ATOM 2165 C CA . GLY A 1 267 ? -2.912 -27.897 -1.621 1.00 34.44 267 GLY A CA 1
ATOM 2166 C C . GLY A 1 267 ? -1.442 -27.473 -1.526 1.00 34.44 267 GLY A C 1
ATOM 2167 O O . GLY A 1 267 ? -1.088 -26.319 -1.325 1.00 34.44 267 GLY A O 1
ATOM 2168 N N . SER A 1 268 ? -0.555 -28.445 -1.744 1.00 33.38 268 SER A N 1
ATOM 2169 C CA . SER A 1 268 ? 0.908 -28.302 -1.780 1.00 33.38 268 SER A CA 1
ATOM 2170 C C . SER A 1 268 ? 1.416 -27.610 -3.058 1.00 33.38 268 SER A C 1
ATOM 2172 O O . SER A 1 268 ? 2.350 -28.086 -3.701 1.00 33.38 268 SER A O 1
ATOM 2174 N N . GLY A 1 269 ? 0.764 -26.518 -3.453 1.00 37.12 269 GLY A N 1
ATOM 2175 C CA . GLY A 1 269 ? 1.069 -25.708 -4.628 1.00 37.12 269 GLY A CA 1
ATOM 2176 C C . GLY A 1 269 ? 1.978 -24.529 -4.302 1.00 37.12 269 GLY A C 1
ATOM 2177 O O . GLY A 1 269 ? 1.684 -23.413 -4.712 1.00 37.12 269 GLY A O 1
ATOM 2178 N N . HIS A 1 270 ? 3.075 -24.756 -3.572 1.00 40.72 270 HIS A N 1
ATOM 2179 C CA . HIS A 1 270 ? 4.160 -23.777 -3.568 1.00 40.72 270 HIS A CA 1
ATOM 2180 C C . HIS A 1 270 ? 4.649 -23.643 -5.014 1.00 40.72 270 HIS A C 1
ATOM 2182 O O . HIS A 1 270 ? 5.227 -24.587 -5.552 1.00 40.72 270 HIS A O 1
ATOM 2188 N N . ILE A 1 271 ? 4.404 -22.492 -5.641 1.00 38.44 271 ILE A N 1
ATOM 2189 C CA . ILE A 1 271 ? 5.075 -22.105 -6.880 1.00 38.44 271 ILE A CA 1
ATOM 2190 C C . ILE A 1 271 ? 6.331 -21.346 -6.440 1.00 38.44 271 ILE A C 1
ATOM 2192 O O . ILE A 1 271 ? 6.228 -20.152 -6.151 1.00 38.44 271 ILE A O 1
ATOM 2196 N N . PRO A 1 272 ? 7.509 -21.992 -6.326 1.00 40.44 272 PRO A N 1
ATOM 2197 C CA . PRO A 1 272 ? 8.742 -21.239 -6.175 1.00 40.44 272 PRO A CA 1
ATOM 2198 C C . PRO A 1 272 ? 8.896 -20.370 -7.423 1.00 40.44 272 PRO A C 1
ATOM 2200 O O . PRO A 1 272 ? 8.998 -20.896 -8.536 1.00 40.44 272 PRO A O 1
ATOM 2203 N N . LEU A 1 273 ? 8.913 -19.044 -7.256 1.00 41.38 273 LEU A N 1
ATOM 2204 C CA . LEU A 1 273 ? 9.387 -18.184 -8.331 1.00 41.38 273 LEU A CA 1
ATOM 2205 C C . LEU A 1 273 ? 10.875 -18.496 -8.516 1.00 41.38 273 LEU A C 1
ATOM 2207 O O . LEU A 1 273 ? 11.702 -18.195 -7.655 1.00 41.38 273 LEU A O 1
ATOM 2211 N N . ARG A 1 274 ? 11.188 -19.153 -9.633 1.00 39.31 274 ARG A N 1
ATOM 2212 C CA . ARG A 1 274 ? 12.548 -19.308 -10.145 1.00 39.31 274 ARG A CA 1
ATOM 2213 C C . ARG A 1 274 ? 12.847 -18.101 -10.999 1.00 39.31 274 ARG A C 1
ATOM 2215 O O . ARG A 1 274 ? 12.252 -17.972 -12.063 1.00 39.31 274 ARG A O 1
ATOM 2222 N N . ILE A 1 275 ? 13.745 -17.241 -10.545 1.00 42.69 275 ILE A N 1
ATOM 2223 C CA . ILE A 1 275 ? 14.068 -15.995 -11.230 1.00 42.69 275 ILE A CA 1
ATOM 2224 C C . ILE A 1 275 ? 15.491 -16.080 -11.749 1.00 42.69 275 ILE A C 1
ATOM 2226 O O . ILE A 1 275 ? 16.462 -16.115 -10.996 1.00 42.69 275 ILE A O 1
ATOM 2230 N N . LEU A 1 276 ? 15.579 -16.155 -13.073 1.00 35.97 276 LEU A N 1
ATOM 2231 C CA . LEU A 1 276 ? 16.811 -16.013 -13.828 1.00 35.97 276 LEU A CA 1
ATOM 2232 C C . LEU A 1 276 ? 17.020 -14.520 -14.066 1.00 35.97 276 LEU A C 1
ATOM 2234 O O . LEU A 1 276 ? 16.325 -13.926 -14.883 1.00 35.97 276 LEU A O 1
ATOM 2238 N N . VAL A 1 277 ? 17.970 -13.919 -13.355 1.00 41.56 277 VAL A N 1
ATOM 2239 C CA . VAL A 1 277 ? 18.437 -12.561 -13.641 1.00 41.56 277 VAL A CA 1
ATOM 2240 C C . VAL A 1 277 ? 19.724 -12.688 -14.462 1.00 41.56 277 VAL A C 1
ATOM 2242 O O . VAL A 1 277 ? 20.725 -13.168 -13.942 1.00 41.56 277 VAL A O 1
ATOM 2245 N N . PRO A 1 278 ? 19.760 -12.310 -15.750 1.00 35.97 278 PRO A N 1
ATOM 2246 C CA . PRO A 1 278 ? 20.992 -12.371 -16.532 1.00 35.97 278 PRO A CA 1
ATOM 2247 C C . PRO A 1 278 ? 22.133 -11.584 -15.860 1.00 35.97 278 PRO A C 1
ATOM 2249 O O . PRO A 1 278 ? 22.062 -10.366 -15.728 1.00 35.97 278 PRO A O 1
ATOM 2252 N N . GLY A 1 279 ? 23.185 -12.289 -15.427 1.00 38.28 279 GLY A N 1
ATOM 2253 C CA . GLY A 1 279 ? 24.324 -11.710 -14.698 1.00 38.28 279 GLY A CA 1
ATOM 2254 C C . GLY A 1 279 ? 24.246 -11.782 -13.166 1.00 38.28 279 GLY A C 1
ATOM 2255 O O . GLY A 1 279 ? 25.203 -11.374 -12.512 1.00 38.28 279 GLY A O 1
ATOM 2256 N N . ILE A 1 280 ? 23.166 -12.322 -12.591 1.00 40.81 280 ILE A N 1
ATOM 2257 C CA . ILE A 1 280 ? 23.029 -12.602 -11.154 1.00 40.81 280 ILE A CA 1
ATOM 2258 C C . ILE A 1 280 ? 22.483 -14.029 -10.994 1.00 40.81 280 ILE A C 1
ATOM 2260 O O . ILE A 1 280 ? 21.476 -14.384 -11.603 1.00 40.81 280 ILE A O 1
ATOM 2264 N N . ASP A 1 281 ? 23.166 -14.872 -10.217 1.00 36.31 281 ASP A N 1
ATOM 2265 C CA . ASP A 1 281 ? 22.838 -16.301 -10.145 1.00 36.31 281 ASP A CA 1
ATOM 2266 C C . ASP A 1 281 ? 21.378 -16.570 -9.745 1.00 36.31 281 ASP A C 1
ATOM 2268 O O . ASP A 1 281 ? 20.794 -15.850 -8.934 1.00 36.31 281 ASP A O 1
ATOM 2272 N N . VAL A 1 282 ? 20.819 -17.647 -10.313 1.00 38.00 282 VAL A N 1
ATOM 2273 C CA . VAL A 1 282 ? 19.408 -18.053 -10.191 1.00 38.00 282 VAL A CA 1
ATOM 2274 C C . VAL A 1 282 ? 18.905 -17.913 -8.764 1.00 38.00 282 VAL A C 1
ATOM 2276 O O . VAL A 1 282 ? 19.402 -18.600 -7.873 1.00 38.00 282 VAL A O 1
ATOM 2279 N N . TYR A 1 283 ? 17.850 -17.122 -8.596 1.00 41.88 283 TYR A N 1
ATOM 2280 C CA . TYR A 1 283 ? 17.118 -17.020 -7.349 1.00 41.88 283 TYR A CA 1
ATOM 2281 C C . TYR A 1 283 ? 15.972 -18.031 -7.311 1.00 41.88 283 TYR A C 1
ATOM 2283 O O . TYR A 1 283 ? 15.012 -17.928 -8.078 1.00 41.88 283 TYR A O 1
ATOM 2291 N N . GLU A 1 284 ? 16.030 -18.984 -6.383 1.00 38.72 284 GLU A N 1
ATOM 2292 C CA . GLU A 1 284 ? 14.826 -19.685 -5.925 1.00 38.72 284 GLU A CA 1
ATOM 2293 C C . GLU A 1 284 ? 14.252 -18.940 -4.717 1.00 38.72 284 GLU A C 1
ATOM 2295 O O . GLU A 1 284 ? 14.915 -18.821 -3.684 1.00 38.72 284 GLU A O 1
ATOM 2300 N N . VAL A 1 285 ? 13.027 -18.419 -4.856 1.00 41.31 285 VAL A N 1
ATOM 2301 C CA . VAL A 1 285 ? 12.323 -17.737 -3.764 1.00 41.31 285 VAL A CA 1
ATOM 2302 C C . VAL A 1 285 ? 11.688 -18.772 -2.836 1.00 41.31 285 VAL A C 1
ATOM 2304 O O . VAL A 1 285 ? 10.710 -19.431 -3.200 1.00 41.31 285 VAL A O 1
ATOM 2307 N N . PHE A 1 286 ? 12.212 -18.884 -1.615 1.00 37.91 286 PHE A N 1
ATOM 2308 C CA . PHE A 1 286 ? 11.647 -19.727 -0.560 1.00 37.91 286 PHE A CA 1
ATOM 2309 C C . PHE A 1 286 ? 11.041 -18.881 0.565 1.00 37.91 286 PHE A C 1
ATOM 2311 O O . PHE A 1 286 ? 11.696 -18.015 1.143 1.00 37.91 286 PHE A O 1
ATOM 2318 N N . SER A 1 287 ? 9.808 -19.197 0.966 1.00 37.19 287 SER A N 1
ATOM 2319 C CA . SER A 1 287 ? 9.270 -18.741 2.250 1.00 37.19 287 SER A CA 1
ATOM 2320 C C . SER A 1 287 ? 9.839 -19.612 3.379 1.00 37.19 287 SER A C 1
ATOM 2322 O O . SER A 1 287 ? 9.328 -20.705 3.638 1.00 37.19 287 SER A O 1
ATOM 2324 N N . SER A 1 288 ? 10.901 -19.153 4.043 1.00 36.97 288 SER A N 1
ATOM 2325 C CA . SER A 1 288 ? 11.424 -19.795 5.257 1.00 36.97 288 SER A CA 1
ATOM 2326 C C . SER A 1 288 ? 10.581 -19.410 6.473 1.00 36.97 288 SER A C 1
ATOM 2328 O O . SER A 1 288 ? 10.324 -18.234 6.720 1.00 36.97 288 SER A O 1
ATOM 2330 N N . PHE A 1 289 ? 10.192 -20.404 7.271 1.00 37.09 289 PHE A N 1
ATOM 2331 C CA . PHE A 1 289 ? 9.389 -20.210 8.482 1.00 37.09 289 PHE A CA 1
ATOM 2332 C C . PHE A 1 289 ? 10.189 -19.729 9.709 1.00 37.09 289 PHE A C 1
ATOM 2334 O O . PHE A 1 289 ? 9.587 -19.570 10.768 1.00 37.09 289 PHE A O 1
ATOM 2341 N N . GLN A 1 290 ? 11.517 -19.555 9.620 1.00 31.69 290 GLN A N 1
ATOM 2342 C CA . GLN A 1 290 ? 12.337 -19.229 10.801 1.00 31.69 290 GLN A CA 1
ATOM 2343 C C . GLN A 1 290 ? 12.651 -17.735 10.976 1.00 31.69 290 GLN A C 1
ATOM 2345 O O . GLN A 1 290 ? 12.657 -17.291 12.120 1.00 31.69 290 GLN A O 1
ATOM 2350 N N . ASP A 1 291 ? 12.819 -16.960 9.895 1.00 31.66 291 ASP A N 1
ATOM 2351 C CA . ASP A 1 291 ? 13.293 -15.561 9.986 1.00 31.66 291 ASP A CA 1
ATOM 2352 C C . ASP A 1 291 ? 12.456 -14.532 9.192 1.00 31.66 291 ASP A C 1
ATOM 2354 O O . ASP A 1 291 ? 12.817 -13.361 9.132 1.00 31.66 291 ASP A O 1
ATOM 2358 N N . TYR A 1 292 ? 11.329 -14.937 8.590 1.00 45.78 292 TYR A N 1
ATOM 2359 C CA . TYR A 1 292 ? 10.327 -14.049 7.953 1.00 45.78 292 TYR A CA 1
ATOM 2360 C C . TYR A 1 292 ? 10.818 -13.141 6.803 1.00 45.78 292 TYR A C 1
ATOM 2362 O O . TYR A 1 292 ? 10.078 -12.276 6.334 1.00 45.78 292 TYR A O 1
ATOM 2370 N N . GLN A 1 293 ? 12.035 -13.361 6.306 1.00 35.31 293 GLN A N 1
ATOM 2371 C CA . GLN A 1 293 ? 12.552 -12.736 5.090 1.00 35.31 293 GLN A CA 1
ATOM 2372 C C . GLN A 1 293 ? 12.078 -13.485 3.836 1.00 35.31 293 GLN A C 1
ATOM 2374 O O . GLN A 1 293 ? 11.844 -14.699 3.862 1.00 35.31 293 GLN A O 1
ATOM 2379 N N . LEU A 1 294 ? 11.976 -12.769 2.713 1.00 39.44 294 LEU A N 1
ATOM 2380 C CA . LEU A 1 294 ? 11.894 -13.398 1.398 1.00 39.44 294 LEU A CA 1
ATOM 2381 C C . LEU A 1 294 ? 13.288 -13.964 1.079 1.00 39.44 294 LEU A C 1
ATOM 2383 O O . LEU A 1 294 ? 14.214 -13.206 0.798 1.00 39.44 294 LEU A O 1
ATOM 2387 N N . PHE A 1 295 ? 13.478 -15.283 1.178 1.00 35.28 295 PHE A N 1
ATOM 2388 C CA . PHE A 1 295 ? 14.798 -15.866 0.935 1.00 35.28 295 PHE A CA 1
ATOM 2389 C C . PHE A 1 295 ? 15.033 -16.054 -0.556 1.00 35.28 295 PHE A C 1
ATOM 2391 O O . PHE A 1 295 ? 14.436 -16.921 -1.192 1.00 35.28 295 PHE A O 1
ATOM 2398 N N . TYR A 1 296 ? 15.961 -15.258 -1.068 1.00 41.06 296 TYR A N 1
ATOM 2399 C CA . TYR A 1 296 ? 16.539 -15.366 -2.395 1.00 41.06 296 TYR A CA 1
ATOM 2400 C C . TYR A 1 296 ? 17.753 -16.302 -2.341 1.00 41.06 296 TYR A C 1
ATOM 2402 O O . TYR A 1 296 ? 18.843 -15.902 -1.930 1.00 41.06 296 TYR A O 1
ATOM 2410 N N . ALA A 1 297 ? 17.582 -17.570 -2.723 1.00 33.84 297 ALA A N 1
ATOM 2411 C CA . ALA A 1 297 ? 18.695 -18.516 -2.741 1.00 33.84 297 ALA A CA 1
ATOM 2412 C C . ALA A 1 297 ? 19.611 -18.249 -3.946 1.00 33.84 297 ALA A C 1
ATOM 2414 O O . ALA A 1 297 ? 19.265 -18.637 -5.054 1.00 33.84 297 ALA A O 1
ATOM 2415 N N . VAL A 1 298 ? 20.768 -17.610 -3.730 1.00 34.53 298 VAL A N 1
ATOM 2416 C CA . VAL A 1 298 ? 21.819 -17.421 -4.750 1.00 34.53 298 VAL A CA 1
ATOM 2417 C C . VAL A 1 298 ? 22.518 -18.756 -5.013 1.00 34.53 298 VAL A C 1
ATOM 2419 O O . VAL A 1 298 ? 23.290 -19.236 -4.176 1.00 34.53 298 VAL A O 1
ATOM 2422 N N . ASN A 1 299 ? 22.285 -19.358 -6.178 1.00 34.59 299 ASN A N 1
ATOM 2423 C CA . ASN A 1 299 ? 23.014 -20.554 -6.602 1.00 34.59 299 ASN A CA 1
ATOM 2424 C C . ASN A 1 299 ? 24.416 -20.183 -7.111 1.00 34.59 299 ASN A C 1
ATOM 2426 O O . ASN A 1 299 ? 24.616 -20.020 -8.308 1.00 34.59 299 ASN A O 1
ATOM 2430 N N . TYR A 1 300 ? 25.395 -20.080 -6.206 1.00 30.89 300 TYR A N 1
ATOM 2431 C CA . TYR A 1 300 ? 26.796 -19.797 -6.550 1.00 30.89 300 TYR A CA 1
ATOM 2432 C C . TYR A 1 300 ? 27.435 -20.984 -7.302 1.00 30.89 300 TYR A C 1
ATOM 2434 O O . TYR A 1 300 ? 28.196 -21.777 -6.738 1.00 30.89 300 TYR A O 1
ATOM 2442 N N . THR A 1 301 ? 27.090 -21.156 -8.580 1.00 34.81 301 THR A N 1
ATOM 2443 C CA . THR A 1 301 ? 27.693 -22.166 -9.450 1.00 34.81 301 THR A CA 1
ATOM 2444 C C . THR A 1 301 ? 29.043 -21.675 -9.952 1.00 34.81 301 THR A C 1
ATOM 2446 O O . THR A 1 301 ? 29.131 -20.889 -10.892 1.00 34.81 301 THR A O 1
ATOM 2449 N N . ASP A 1 302 ? 30.095 -22.190 -9.312 1.00 31.25 302 ASP A N 1
ATOM 2450 C CA . ASP A 1 302 ? 31.482 -22.191 -9.792 1.00 31.25 302 ASP A CA 1
ATOM 2451 C C . ASP A 1 302 ? 31.516 -22.445 -11.326 1.00 31.25 302 ASP A C 1
ATOM 2453 O O . ASP A 1 302 ? 30.826 -23.374 -11.766 1.00 31.25 302 ASP A O 1
ATOM 2457 N N . PRO A 1 303 ? 32.246 -21.671 -12.167 1.00 37.28 303 PRO A N 1
ATOM 2458 C CA . PRO A 1 303 ? 31.997 -21.589 -13.621 1.00 37.28 303 PRO A CA 1
ATOM 2459 C C . PRO A 1 303 ? 32.267 -22.847 -14.471 1.00 37.28 303 PRO A C 1
ATOM 2461 O O . PRO A 1 303 ? 32.392 -22.746 -15.693 1.00 37.28 303 PRO A O 1
ATOM 2464 N N . VAL A 1 304 ? 32.419 -24.027 -13.863 1.00 39.25 304 VAL A N 1
ATOM 2465 C CA . VAL A 1 304 ? 32.805 -25.277 -14.530 1.00 39.25 304 VAL A CA 1
ATOM 2466 C C . VAL A 1 304 ? 31.973 -26.466 -14.031 1.00 39.25 304 VAL A C 1
ATOM 2468 O O . VAL A 1 304 ? 32.491 -27.415 -13.444 1.00 39.25 304 VAL A O 1
ATOM 2471 N N . ILE A 1 305 ? 30.675 -26.464 -14.343 1.00 31.48 305 ILE A N 1
ATOM 2472 C CA . ILE A 1 305 ? 29.882 -27.699 -14.425 1.00 31.48 305 ILE A CA 1
ATOM 2473 C C . ILE A 1 305 ? 29.294 -27.781 -15.842 1.00 31.48 305 ILE A C 1
ATOM 2475 O O . ILE A 1 305 ? 28.497 -26.919 -16.213 1.00 31.48 305 ILE A O 1
ATOM 2479 N N . PRO A 1 306 ? 29.685 -28.770 -16.670 1.00 33.31 306 PRO A N 1
ATOM 2480 C CA . PRO A 1 306 ? 29.086 -28.938 -17.986 1.00 33.31 306 PRO A CA 1
ATOM 2481 C C . PRO A 1 306 ? 27.617 -29.347 -17.833 1.00 33.31 306 PRO A C 1
ATOM 2483 O O . PRO A 1 306 ? 27.301 -30.274 -17.089 1.00 33.31 306 PRO A O 1
ATOM 2486 N N . LEU A 1 307 ? 26.729 -28.664 -18.559 1.00 31.34 307 LEU A N 1
ATOM 2487 C CA . LEU A 1 307 ? 25.319 -29.038 -18.657 1.00 31.34 307 LEU A CA 1
ATOM 2488 C C . LEU A 1 307 ? 25.207 -30.466 -19.209 1.00 31.34 307 LEU A C 1
ATOM 2490 O O . LEU A 1 307 ? 25.665 -30.739 -20.320 1.00 31.34 307 LEU A O 1
ATOM 2494 N N . ASP A 1 308 ? 24.598 -31.357 -18.427 1.00 31.98 308 ASP A N 1
ATOM 2495 C CA . ASP A 1 308 ? 24.348 -32.747 -18.810 1.00 31.98 308 ASP A CA 1
ATOM 2496 C C . ASP A 1 308 ? 23.444 -32.789 -20.063 1.00 31.98 308 ASP A C 1
ATOM 2498 O O . ASP A 1 308 ? 22.367 -32.173 -20.064 1.00 31.98 308 ASP A O 1
ATOM 2502 N N . PRO A 1 309 ? 23.863 -33.428 -21.172 1.00 37.78 309 PRO A N 1
ATOM 2503 C CA . PRO A 1 309 ? 23.068 -33.457 -22.391 1.00 37.78 309 PRO A CA 1
ATOM 2504 C C . PRO A 1 309 ? 21.785 -34.280 -22.211 1.00 37.78 309 PRO A C 1
ATOM 2506 O O . PRO A 1 309 ? 21.838 -35.499 -22.109 1.00 37.78 309 PRO A O 1
ATOM 2509 N N . GLN A 1 310 ? 20.650 -33.570 -22.251 1.00 32.84 310 GLN A N 1
ATOM 2510 C CA . GLN A 1 310 ? 19.278 -33.994 -22.599 1.00 32.84 310 GLN A CA 1
ATOM 2511 C C . GLN A 1 310 ? 18.959 -35.507 -22.511 1.00 32.84 310 GLN A C 1
ATOM 2513 O O . GLN A 1 310 ? 19.501 -36.292 -23.294 1.00 32.84 310 GLN A O 1
ATOM 2518 N N . PRO A 1 311 ? 17.982 -35.931 -21.681 1.00 33.19 311 PRO A N 1
ATOM 2519 C CA . PRO A 1 311 ? 17.663 -37.345 -21.512 1.00 33.19 311 PRO A CA 1
ATOM 2520 C C . PRO A 1 311 ? 17.218 -37.994 -22.830 1.00 33.19 311 PRO A C 1
ATOM 2522 O O . PRO A 1 311 ? 16.198 -37.632 -23.422 1.00 33.19 311 PRO A O 1
ATOM 2525 N N . VAL A 1 312 ? 17.976 -39.001 -23.265 1.00 38.94 312 VAL A N 1
ATOM 2526 C CA . VAL A 1 312 ? 17.594 -39.890 -24.368 1.00 38.94 312 VAL A CA 1
ATOM 2527 C C . VAL A 1 312 ? 16.361 -40.700 -23.933 1.00 38.94 312 VAL A C 1
ATOM 2529 O O . VAL A 1 312 ? 16.346 -41.211 -22.812 1.00 38.94 312 VAL A O 1
ATOM 2532 N N . PRO A 1 313 ? 15.319 -40.846 -24.773 1.00 34.41 313 PRO A N 1
ATOM 2533 C CA . PRO A 1 313 ? 14.144 -41.628 -24.404 1.00 34.41 313 PRO A CA 1
ATOM 2534 C C . PRO A 1 313 ? 14.471 -43.129 -24.360 1.00 34.41 313 PRO A C 1
ATOM 2536 O O . PRO A 1 313 ? 14.681 -43.763 -25.395 1.00 34.41 313 PRO A O 1
ATOM 2539 N N . GLU A 1 314 ? 14.481 -43.697 -23.153 1.00 34.38 314 GLU A N 1
ATOM 2540 C CA . GLU A 1 314 ? 14.579 -45.143 -22.913 1.00 34.38 314 GLU A CA 1
ATOM 2541 C C . GLU A 1 314 ? 13.345 -45.890 -23.474 1.00 34.38 314 GLU A C 1
ATOM 2543 O O . GLU A 1 314 ? 12.209 -45.424 -23.313 1.00 34.38 314 GLU A O 1
ATOM 2548 N N . PRO A 1 315 ? 13.525 -47.054 -24.128 1.00 35.59 315 PRO A N 1
ATOM 2549 C CA . PRO A 1 315 ? 12.425 -47.844 -24.669 1.00 35.59 315 PRO A CA 1
ATOM 2550 C C . PRO A 1 315 ? 11.651 -48.597 -23.576 1.00 35.59 315 PRO A C 1
ATOM 2552 O O . PRO A 1 315 ? 12.183 -48.998 -22.543 1.00 35.59 315 PRO A O 1
ATOM 2555 N N . SER A 1 316 ? 10.369 -48.858 -23.830 1.00 42.25 316 SER A N 1
ATOM 2556 C CA . SER A 1 316 ? 9.468 -49.528 -22.890 1.00 42.25 316 SER A CA 1
ATOM 2557 C C . SER A 1 316 ? 9.850 -50.997 -22.631 1.00 42.25 316 SER A C 1
ATOM 2559 O O . SER A 1 316 ? 9.753 -51.844 -23.518 1.00 42.25 316 SER A O 1
ATOM 2561 N N . GLY A 1 317 ? 10.207 -51.311 -21.379 1.00 31.72 317 GLY A N 1
ATOM 2562 C CA . GLY A 1 317 ? 10.526 -52.658 -20.887 1.00 31.72 317 GLY A CA 1
ATOM 2563 C C . GLY A 1 317 ? 9.756 -53.028 -19.610 1.00 31.72 317 GLY A C 1
ATOM 2564 O O . GLY A 1 317 ? 9.449 -52.173 -18.783 1.00 31.72 317 GLY A O 1
ATOM 2565 N N . LEU A 1 318 ? 9.400 -54.308 -19.462 1.00 31.19 318 LEU A N 1
ATOM 2566 C CA . LEU A 1 318 ? 8.525 -54.812 -18.393 1.00 31.19 318 LEU A CA 1
ATOM 2567 C C . LEU A 1 318 ? 9.200 -54.919 -17.007 1.00 31.19 318 LEU A C 1
ATOM 2569 O O . LEU A 1 318 ? 10.270 -55.500 -16.878 1.00 31.19 318 LEU A O 1
ATOM 2573 N N . LEU A 1 319 ? 8.456 -54.495 -15.978 1.00 34.38 319 LEU A N 1
ATOM 2574 C CA . LEU A 1 319 ? 8.216 -55.187 -14.694 1.00 34.38 319 LEU A CA 1
ATOM 2575 C C . LEU A 1 319 ? 9.323 -56.082 -14.085 1.00 34.38 319 LEU A C 1
ATOM 2577 O O . LEU A 1 319 ? 9.482 -57.234 -14.483 1.00 34.38 319 LEU A O 1
ATOM 2581 N N . LEU A 1 320 ? 9.862 -55.654 -12.935 1.00 29.55 320 LEU A N 1
ATOM 2582 C CA . LEU A 1 320 ? 9.895 -56.462 -11.700 1.00 29.55 320 LEU A CA 1
ATOM 2583 C C . LEU A 1 320 ? 10.247 -55.579 -10.491 1.00 29.55 320 LEU A C 1
ATOM 2585 O O . LEU A 1 320 ? 11.166 -54.770 -10.557 1.00 29.55 320 LEU A O 1
ATOM 2589 N N . GLY A 1 321 ? 9.494 -55.702 -9.396 1.00 30.11 321 GLY A N 1
ATOM 2590 C CA . GLY A 1 321 ? 9.700 -54.899 -8.184 1.00 30.11 321 GLY A CA 1
ATOM 2591 C C . GLY A 1 321 ? 10.400 -55.666 -7.063 1.00 30.11 321 GLY A C 1
ATOM 2592 O O . GLY A 1 321 ? 10.402 -56.894 -7.060 1.00 30.11 321 GLY A O 1
ATOM 2593 N N . LEU A 1 322 ? 10.913 -54.935 -6.071 1.00 29.31 322 LEU A N 1
ATOM 2594 C CA . LEU A 1 322 ? 11.175 -55.423 -4.712 1.00 29.31 322 LEU A CA 1
ATOM 2595 C C . LEU A 1 322 ? 11.155 -54.241 -3.728 1.00 29.31 322 LEU A C 1
ATOM 2597 O O . LEU A 1 322 ? 11.515 -53.121 -4.085 1.00 29.31 322 LEU A O 1
ATOM 2601 N N . ALA A 1 323 ? 10.696 -54.486 -2.501 1.00 31.25 323 ALA A N 1
ATOM 2602 C CA . ALA A 1 323 ? 10.555 -53.466 -1.461 1.00 31.25 323 ALA A CA 1
ATOM 2603 C C . ALA A 1 323 ? 11.844 -53.290 -0.635 1.00 31.25 323 ALA A C 1
ATOM 2605 O O . ALA A 1 323 ? 12.603 -54.241 -0.457 1.00 31.25 323 ALA A O 1
ATOM 2606 N N . GLY A 1 324 ? 12.045 -52.100 -0.058 1.00 26.47 324 GLY A N 1
ATOM 2607 C CA . GLY A 1 324 ? 13.152 -51.824 0.862 1.00 26.47 324 GLY A CA 1
ATOM 2608 C C . GLY A 1 324 ? 12.959 -50.523 1.644 1.00 26.47 324 GLY A C 1
ATOM 2609 O O . GLY A 1 324 ? 13.039 -49.437 1.084 1.00 26.47 324 GLY A O 1
ATOM 2610 N N . THR A 1 325 ? 12.693 -50.636 2.944 1.00 33.38 325 THR A N 1
ATOM 2611 C CA . THR A 1 325 ? 12.538 -49.517 3.889 1.00 33.38 325 THR A CA 1
ATOM 2612 C C . THR A 1 325 ? 13.859 -49.137 4.561 1.00 33.38 325 THR A C 1
ATOM 2614 O O . THR A 1 325 ? 14.516 -50.037 5.086 1.00 33.38 325 THR A O 1
ATOM 2617 N N . SER A 1 326 ? 14.147 -47.842 4.742 1.00 28.67 326 SER A N 1
ATOM 2618 C CA . SER A 1 326 ? 14.848 -47.348 5.946 1.00 28.67 326 SER A CA 1
ATOM 2619 C C . SER A 1 326 ? 14.835 -45.818 6.098 1.00 28.67 326 SER A C 1
ATOM 2621 O O . SER A 1 326 ? 15.019 -45.070 5.144 1.00 28.67 326 SER A O 1
ATOM 2623 N N . LEU A 1 327 ? 14.659 -45.363 7.344 1.00 28.95 327 LEU A N 1
ATOM 2624 C CA . LEU A 1 327 ? 15.043 -44.023 7.805 1.00 28.95 327 LEU A CA 1
ATOM 2625 C C . LEU A 1 327 ? 16.572 -43.864 7.775 1.00 28.95 327 LEU A C 1
ATOM 2627 O O . LEU A 1 327 ? 17.276 -44.797 8.159 1.00 28.95 327 LEU A O 1
ATOM 2631 N N . ALA A 1 328 ? 17.055 -42.638 7.555 1.00 26.94 328 ALA A N 1
ATOM 2632 C CA . ALA A 1 328 ? 18.110 -42.043 8.386 1.00 26.94 328 ALA A CA 1
ATOM 2633 C C . ALA A 1 328 ? 18.111 -40.511 8.248 1.00 26.94 328 ALA A C 1
ATOM 2635 O O . ALA A 1 328 ? 17.858 -39.976 7.172 1.00 26.94 328 ALA A O 1
ATOM 2636 N N . ALA A 1 329 ? 18.402 -39.808 9.343 1.00 27.02 329 ALA A N 1
ATOM 2637 C CA . ALA A 1 329 ? 18.477 -38.351 9.387 1.00 27.02 329 ALA A CA 1
ATOM 2638 C C . ALA A 1 329 ? 19.929 -37.854 9.438 1.00 27.02 329 ALA A C 1
ATOM 2640 O O . ALA A 1 329 ? 20.797 -38.521 9.996 1.00 27.02 329 ALA A O 1
ATOM 2641 N N . GLY A 1 330 ? 20.132 -36.611 8.991 1.00 24.86 330 GLY A N 1
ATOM 2642 C CA . GLY A 1 330 ? 21.210 -35.742 9.463 1.00 24.86 330 GLY A CA 1
ATOM 2643 C C . GLY A 1 330 ? 22.537 -35.820 8.707 1.00 24.86 330 GLY A C 1
ATOM 2644 O O . GLY A 1 330 ? 23.261 -36.808 8.776 1.00 24.86 330 GLY A O 1
ATOM 2645 N N . LEU A 1 331 ? 22.930 -34.691 8.112 1.00 24.44 331 LEU A N 1
ATOM 2646 C CA . LEU A 1 331 ? 24.304 -34.443 7.681 1.00 24.44 331 LEU A CA 1
ATOM 2647 C C . LEU A 1 331 ? 24.743 -33.033 8.096 1.00 24.44 331 LEU A C 1
ATOM 2649 O O . LEU A 1 331 ? 24.535 -32.043 7.404 1.00 24.44 331 LEU A O 1
ATOM 2653 N N . ARG A 1 332 ? 25.385 -32.959 9.269 1.00 26.06 332 ARG A N 1
ATOM 2654 C CA . ARG A 1 332 ? 26.311 -31.868 9.598 1.00 26.06 332 ARG A CA 1
ATOM 2655 C C . ARG A 1 332 ? 27.560 -32.039 8.737 1.00 26.06 332 ARG A C 1
ATOM 2657 O O . ARG A 1 332 ? 28.199 -33.084 8.833 1.00 26.06 332 ARG A O 1
ATOM 2664 N N . LEU A 1 333 ? 27.991 -30.995 8.036 1.00 25.98 333 LEU A N 1
ATOM 2665 C CA . LEU A 1 333 ? 29.336 -30.937 7.460 1.00 25.98 333 LEU A CA 1
ATOM 2666 C C . LEU A 1 333 ? 30.235 -30.019 8.297 1.00 25.98 333 LEU A C 1
ATOM 2668 O O . LEU A 1 333 ? 30.153 -28.796 8.238 1.00 25.98 333 LEU A O 1
ATOM 2672 N N . ARG A 1 334 ? 31.111 -30.634 9.102 1.00 25.28 334 ARG A N 1
ATOM 2673 C CA . ARG A 1 334 ? 32.275 -29.964 9.701 1.00 25.28 334 ARG A CA 1
ATOM 2674 C C . ARG A 1 334 ? 33.430 -30.003 8.699 1.00 25.28 334 ARG A C 1
ATOM 2676 O O . ARG A 1 334 ? 33.781 -31.079 8.226 1.00 25.28 334 ARG A O 1
ATOM 2683 N N . ARG A 1 335 ? 34.063 -28.855 8.448 1.00 28.50 335 ARG A N 1
ATOM 2684 C CA . ARG A 1 335 ? 35.301 -28.752 7.657 1.00 28.50 335 ARG A CA 1
ATOM 2685 C C . ARG A 1 335 ? 36.492 -29.371 8.407 1.00 28.50 335 ARG A C 1
ATOM 2687 O O . ARG A 1 335 ? 36.898 -28.854 9.442 1.00 28.50 335 ARG A O 1
ATOM 2694 N N . LEU A 1 336 ? 37.055 -30.432 7.836 1.00 27.97 336 LEU A N 1
ATOM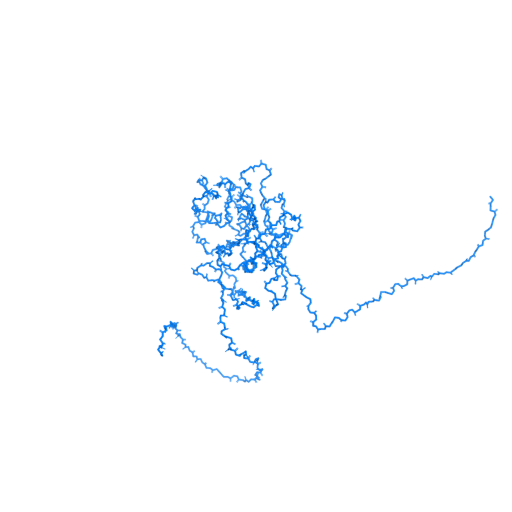 2695 C CA . LEU A 1 336 ? 38.404 -30.994 8.017 1.00 27.97 336 LEU A CA 1
ATOM 2696 C C . LEU A 1 336 ? 38.749 -31.645 6.653 1.00 27.97 336 LEU A C 1
ATOM 2698 O O . LEU A 1 336 ? 37.838 -32.148 6.005 1.00 27.97 336 LEU A O 1
ATOM 2702 N N . ALA A 1 337 ? 39.977 -31.661 6.130 1.00 28.56 337 ALA A N 1
ATOM 2703 C CA . ALA A 1 337 ? 41.278 -31.310 6.699 1.00 28.56 337 ALA A CA 1
ATOM 2704 C C . ALA A 1 337 ? 42.205 -30.705 5.604 1.00 28.56 337 ALA A C 1
ATOM 2706 O O . ALA A 1 337 ? 41.918 -30.841 4.422 1.00 28.56 337 ALA A O 1
ATOM 2707 N N . LEU A 1 338 ? 43.190 -29.886 5.990 1.00 33.97 338 LEU A N 1
ATOM 2708 C CA . LEU A 1 338 ? 44.642 -30.168 5.933 1.00 33.97 338 LEU A CA 1
ATOM 2709 C C . LEU A 1 338 ? 45.278 -30.344 4.539 1.00 33.97 338 LEU A C 1
ATOM 2711 O O . LEU A 1 338 ? 45.019 -31.313 3.829 1.00 33.97 338 LEU A O 1
ATOM 2715 N N . GLY A 1 339 ? 46.223 -29.438 4.275 1.00 37.25 339 GLY A N 1
ATOM 2716 C CA . GLY A 1 339 ? 47.250 -29.435 3.236 1.00 37.25 339 GLY A CA 1
ATOM 2717 C C . GLY A 1 339 ? 48.228 -28.323 3.583 1.00 37.25 339 GLY A C 1
ATOM 2718 O O . GLY A 1 339 ? 47.871 -27.164 3.291 1.00 37.25 339 GLY A O 1
#

Radius of gyration: 28.63 Å; chains: 1; bounding box: 91×84×98 Å

pLDDT: mean 73.25, std 26.46, range [24.44, 98.81]

Sequence (339 aa):
MMPNVFRHGAGGLRIQILILGLLVFCPPGLTFATVESFFIEGVNPSSGWRDVNKSDTDDDDDLLCWAAAASNILDWGNWRTGSYQTAESMFECFKYYWTDQGSWPRYAWDWWITGNQPEERDGWAHVEFSGAGGYFRSINFSSFFSQWGLDPSDPAILDMVAVESCLRNGVGVAVAVRNMGWAHALTIWGVEYQTDFNANPYRYEGFWATDSDDKQARLAHFRVEYVTEGTFIRDIWWVTRDDDPDFQGWIIGMQGLRPWQPQPYPGSGHIPLRILVPGIDVYEVFSSFQDYQLFYAVNYTDPVIPLDPQPVPEPSGLLLGLAGTSLAAGLRLRRLALG

Foldseek 3Di:
DDDDDDDDDDDDDDPPPPPPPPPPPPPPPDDDWDKDKDFFPQDDQPDLFAAAADDPPDLLAPQVLQQLLLLRQCQSLVVADPQGNHSNSSSVVCSVFKGRAHDHSLQSQCFQQQVDWDDDDPRHMTTPDPDHGNPNNVDDQLQFKAKALQDPPGQQLCFVVVVQLCRVVQWWKKWWFDDPPDIHIWTFGMWMFTPPQQPDSQGTQWTWTHTRHPRDPHTWIKGWGQACDDDPDHSWIWIATPVDRVPTGTTNMMMTGHHDDPDDDDDPPPPQPFHDDVVFATFGFDCDPPPSYRDGDGPPDDPDDDDDPDDDDDDDDDDDDDDDDDDDDDDDDDDDDDD

Secondary structure (DSSP, 8-state):
---------------------------TT--PPPEEEEE-TT-BTTBS---PPPPSS-GGGTTTHHHHHHHHHHHHTT---SS--SHHHHHHHHHHHB-SS---HHHHHHHHHT---PPP-TTS--B-SSS---TTTTS-GGGTEEEES-STTS-GGGHHHHHHHHHHTT-EEEEEEE-SS-EEEEEEEEEEEES-TTT-TT-EEEEEEE-TTSSS---EEEEEEEE---SS--SEEEEEESS-TT-EEEEEEEEEE----------S-----EEEETTEEEEEEEE-TTT-SEEEEE----S--PPP-----PPP-----------------------